Protein AF-F0XHR0-F1 (afdb_monomer)

Nearest PDB structures (foldseek):
  1nlz-assembly1_E  TM=5.280E-01  e=2.789E-01  Helicobacter pylori 26695
  5nm8-assembly2_B  TM=4.914E-01  e=1.023E+00  Synechococcus elongatus PCC 7942 = FACHB-805
  2vye-assembly1_B  TM=3.035E-01  e=2.14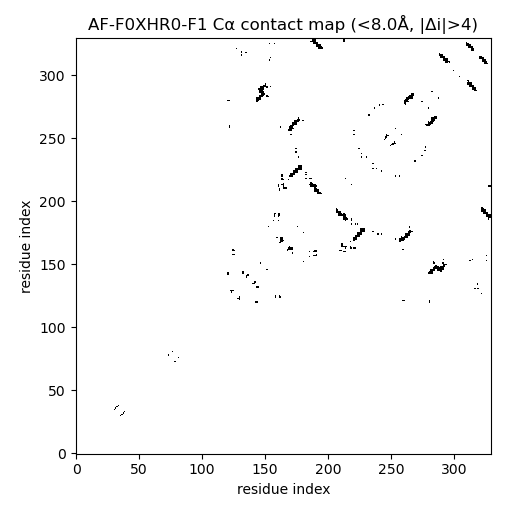9E+00  Geobacillus kaustophilus HTA426

Foldseek 3Di:
DDDDDDDDPVVVVVVVVVVVVVVVVVVVVVCCCVVPPVVVVVVVVVVVVVVVVVVVVVVVVVVVVVVVVVVVVCVVDDPVVVVVVVVVVVVVPPPDDDDDDDDDDDDDDPVVVVPCPPPPQQDQQPVVVSVVQVVCCVVPVDAAFEEAAPDRVVVVLLRLFSCCFPPNNAAEEEEELPPPDDLVVQAQKWKWWDFPDPDPDDDDDDTPGRGGRQHPVSSLRYHYHYDHNPDDPVVSLVSVVVSVCCAVPNPVPSVPHHYRFYEYEEDPPCVPDPSPPGDHHYYYYNDTQWYKDWDPPPDDDPPDDDPDPFTKIKTDHPSGITIITIDGDD

Solvent-accessible surface area (backbone atoms only — not comparable to full-atom values): 19497 Å² total; per-residue (Å²): 134,89,81,80,85,92,70,66,64,68,64,56,50,51,53,51,52,50,52,52,51,50,52,52,50,51,53,51,49,49,48,45,43,66,68,53,48,48,55,53,51,50,57,50,49,55,54,52,51,49,53,51,48,54,49,52,51,52,50,50,51,51,52,50,52,50,48,52,52,52,57,60,52,48,77,76,50,58,69,65,60,55,54,48,52,52,51,52,62,55,55,72,71,66,80,64,94,72,86,91,80,92,82,82,90,80,87,79,65,78,77,70,66,78,75,63,78,78,78,74,74,72,86,56,82,48,66,72,58,38,52,44,51,52,51,48,31,72,74,68,69,53,86,58,44,40,29,2,42,93,51,41,60,64,60,51,52,37,51,52,37,44,38,28,13,48,90,60,47,27,19,40,35,36,41,21,39,68,71,77,79,61,75,75,70,46,56,27,22,28,31,31,52,38,86,67,76,90,65,98,73,87,81,86,82,74,69,58,72,48,54,50,55,22,47,81,72,43,55,77,39,54,48,75,46,76,44,70,70,85,54,54,62,72,52,49,54,52,49,52,51,52,51,52,47,41,48,77,72,34,94,63,52,65,84,87,31,59,73,68,44,34,35,37,37,54,39,94,75,51,83,85,66,73,64,93,84,55,76,57,52,34,37,29,30,75,82,26,69,36,29,24,45,74,51,78,69,77,77,68,61,98,86,61,81,70,96,72,80,64,65,41,32,34,44,37,38,98,83,49,67,45,34,32,37,67,44,65,67,130

Sequence (330 aa):
MAVAPITGMLRRRLIVDLTVALSLGTAAGSAFWYGFHIPRTVARDTHYQKLEQERAERTAASAAAVGRRILAEIEETSLEELLHQIRTRTSIYSDLPSPSLDVGAGAPSAAAAAAATTTTTPSIPIPALQRLVTAHFRATRSPGLDIGGPHPLPLLYLLVAAIVAAPRRQAVIVVDLEARFDVAALLGMRARIVDVGTDAETDTETPVESGSPVASDDLRHVHVFRVDPRLSPSAASDAIAAAQQRVLYGPQRLRDRSCWGTLIVGSAGLAGTTSSSGSVSARTGLYGWLRIDAALAALPSPLTRPPSASITWIASSPWGSFAFQLLRDV

Organism: Grosmannia clavigera (strain kw1407 / UAMH 11150) (NCBI:txid655863)

Radius of gyration: 29.87 Å; Cα contacts (8 Å, |Δi|>4): 389; chains: 1; bounding box: 105×55×90 Å

Secondary structure (DSSP, 8-state):
-PPPP---HHHHHHHHHHHHHHHHHHHHHHHHIIIIIHHHHHHHHHHHHHHHHHHHHHHHHHHHHHHHHHHHHHTTS-HHHHHHHHHHHHHTTS-S-PPP---------TTSSTT-----PPPPS-HHHHHHHHHHHHHH---SEEEESS--HHHHHHHHHHHHSTTT--EEEEEESSS---GGGGTTEEEEEE---S----------EESPPPPTTGGGGEEEEE--TTS-HHHHHHHHHHHHHHHHHSS---TTS-EEEEEEE--TT-TT---TTS-EEEEE-TT-SEEEEE-------TT---TT-PPEEEEEETTEEEEEEEEE--

Structure (mmCIF, N/CA/C/O backbone):
data_AF-F0XHR0-F1
#
_entry.id   AF-F0XHR0-F1
#
loop_
_atom_site.group_PDB
_atom_site.id
_atom_site.type_symbol
_atom_site.label_atom_id
_atom_site.label_alt_id
_atom_site.label_comp_id
_atom_site.label_asym_id
_atom_site.label_entity_id
_atom_site.label_seq_id
_atom_site.pdbx_PDB_ins_code
_atom_site.Cartn_x
_at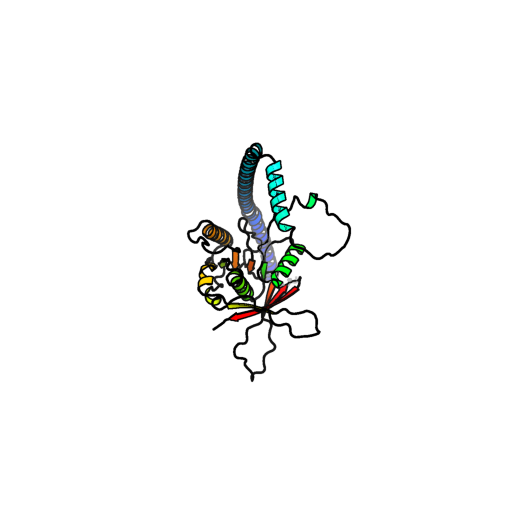om_site.Cartn_y
_atom_site.Cartn_z
_atom_site.occupancy
_atom_site.B_iso_or_equiv
_atom_site.auth_seq_id
_atom_site.auth_comp_id
_atom_site.auth_asym_id
_atom_site.auth_atom_id
_atom_site.pdbx_PDB_model_num
ATOM 1 N N . MET A 1 1 ? 63.097 2.864 -55.914 1.00 63.06 1 MET A N 1
ATOM 2 C CA . MET A 1 1 ? 61.749 3.239 -55.433 1.00 63.06 1 MET A CA 1
ATOM 3 C C . MET A 1 1 ? 61.574 2.690 -54.029 1.00 63.06 1 MET A C 1
ATOM 5 O O . MET A 1 1 ? 61.812 1.506 -53.843 1.00 63.06 1 MET A O 1
ATOM 9 N N . ALA A 1 2 ? 61.235 3.529 -53.051 1.00 73.06 2 ALA A N 1
ATOM 10 C CA . ALA A 1 2 ? 60.959 3.072 -51.690 1.00 73.06 2 ALA A CA 1
ATOM 11 C C . ALA A 1 2 ? 59.515 2.552 -51.613 1.00 73.06 2 ALA A C 1
ATOM 13 O O . ALA A 1 2 ? 58.587 3.256 -52.008 1.00 73.06 2 ALA A O 1
ATOM 14 N N . VAL A 1 3 ? 59.333 1.318 -51.145 1.00 75.81 3 VAL A N 1
ATOM 15 C CA . VAL A 1 3 ? 58.007 0.729 -50.922 1.00 75.81 3 VAL A CA 1
ATOM 16 C C . VAL A 1 3 ? 57.502 1.197 -49.559 1.00 75.81 3 VAL A C 1
ATOM 18 O O . VAL A 1 3 ? 58.211 1.077 -48.561 1.00 75.81 3 VAL A O 1
ATOM 21 N N . ALA A 1 4 ? 56.294 1.761 -49.517 1.00 81.31 4 ALA A N 1
ATOM 22 C CA . ALA A 1 4 ? 55.698 2.243 -48.276 1.00 81.31 4 ALA A CA 1
ATOM 23 C C . ALA A 1 4 ? 55.375 1.075 -47.316 1.00 81.31 4 ALA A C 1
ATOM 25 O O . ALA A 1 4 ? 54.951 0.009 -47.770 1.00 81.31 4 ALA A O 1
ATOM 26 N N . PRO A 1 5 ? 55.539 1.258 -45.993 1.00 81.00 5 PRO A N 1
ATOM 27 C CA . PRO A 1 5 ? 55.272 0.207 -45.016 1.00 81.00 5 PRO A CA 1
ATOM 28 C C . PRO A 1 5 ? 53.770 -0.107 -44.910 1.00 81.00 5 PRO A C 1
ATOM 30 O O . PRO A 1 5 ? 52.942 0.780 -44.709 1.00 81.00 5 PRO A O 1
ATOM 33 N N . ILE A 1 6 ? 53.426 -1.395 -45.006 1.00 81.44 6 ILE A N 1
ATOM 34 C CA . ILE A 1 6 ? 52.050 -1.911 -44.953 1.00 81.44 6 ILE A CA 1
ATOM 35 C C . ILE A 1 6 ? 51.711 -2.283 -43.504 1.00 81.44 6 ILE A C 1
ATOM 37 O O . ILE A 1 6 ? 51.841 -3.434 -43.092 1.00 81.44 6 ILE A O 1
ATOM 41 N N . THR A 1 7 ? 51.295 -1.308 -42.697 1.00 88.81 7 THR A N 1
ATOM 42 C CA . THR A 1 7 ? 50.866 -1.543 -41.307 1.00 88.81 7 THR A CA 1
ATOM 43 C C . THR A 1 7 ? 49.476 -0.959 -41.042 1.00 88.81 7 THR A C 1
ATOM 45 O O . THR A 1 7 ? 48.997 -0.071 -41.743 1.00 88.81 7 THR A O 1
ATOM 48 N N . GLY A 1 8 ? 48.767 -1.500 -40.044 1.00 86.81 8 GLY A N 1
ATOM 49 C CA . GLY A 1 8 ? 47.498 -0.934 -39.558 1.00 86.81 8 GLY A CA 1
ATOM 50 C C . GLY A 1 8 ? 46.232 -1.234 -40.379 1.00 86.81 8 GLY A C 1
ATOM 51 O O . GLY A 1 8 ? 45.158 -0.751 -40.014 1.00 86.81 8 GLY A O 1
ATOM 52 N N . MET A 1 9 ? 46.305 -2.054 -41.435 1.00 90.25 9 MET A N 1
ATOM 53 C CA . MET A 1 9 ? 45.149 -2.370 -42.297 1.00 90.25 9 MET A CA 1
ATOM 54 C C . MET A 1 9 ? 43.980 -3.029 -41.543 1.00 90.25 9 MET A C 1
ATOM 56 O O . MET A 1 9 ? 42.827 -2.671 -41.783 1.00 90.25 9 MET A O 1
ATOM 60 N N . LEU A 1 10 ? 44.260 -3.932 -40.592 1.00 92.81 10 LEU A N 1
ATOM 61 C CA . LEU A 1 10 ? 43.227 -4.615 -39.797 1.00 92.81 10 LEU A CA 1
ATOM 62 C C . LEU A 1 10 ? 42.430 -3.629 -38.929 1.00 92.81 10 LEU A C 1
ATOM 64 O O . LEU A 1 10 ? 41.203 -3.642 -38.936 1.00 92.81 10 LEU A O 1
ATOM 68 N N . ARG A 1 11 ? 43.125 -2.729 -38.219 1.00 93.69 11 ARG A N 1
ATOM 69 C CA . ARG A 1 11 ? 42.495 -1.733 -37.340 1.00 93.69 11 ARG A CA 1
ATOM 70 C C . ARG A 1 11 ? 41.606 -0.777 -38.131 1.00 93.69 11 ARG A C 1
ATOM 72 O O . ARG A 1 11 ? 40.498 -0.484 -37.699 1.00 93.69 11 ARG A O 1
ATOM 79 N N . ARG A 1 12 ? 42.080 -0.297 -39.288 1.00 92.81 12 ARG A N 1
ATOM 80 C CA . ARG A 1 12 ? 41.301 0.614 -40.139 1.00 92.81 12 ARG A CA 1
ATOM 81 C C . ARG A 1 12 ? 40.033 -0.066 -40.659 1.00 92.81 12 ARG A C 1
ATOM 83 O O . ARG A 1 12 ? 38.973 0.545 -40.600 1.00 92.81 12 ARG A O 1
ATOM 90 N N . ARG A 1 13 ? 40.133 -1.319 -41.116 1.00 94.25 13 ARG A N 1
ATOM 91 C CA . ARG A 1 13 ? 38.978 -2.081 -41.608 1.00 94.25 13 ARG A CA 1
ATOM 92 C C . ARG A 1 13 ? 37.960 -2.352 -40.501 1.00 94.25 13 ARG A C 1
ATOM 94 O O . ARG A 1 13 ? 36.786 -2.080 -40.694 1.00 94.25 13 ARG A O 1
ATOM 101 N N . LEU A 1 14 ? 38.424 -2.752 -39.318 1.00 96.75 14 LEU A N 1
ATOM 102 C CA . LEU A 1 14 ? 37.555 -2.997 -38.167 1.00 96.75 14 LEU A CA 1
ATOM 103 C C . LEU A 1 14 ? 36.769 -1.747 -37.745 1.00 96.75 14 LEU A C 1
ATOM 105 O O . LEU A 1 14 ? 35.586 -1.848 -37.445 1.00 96.75 14 LEU A O 1
ATOM 109 N N . ILE A 1 15 ? 37.399 -0.567 -37.745 1.00 97.06 15 ILE A N 1
ATOM 110 C CA . ILE A 1 15 ? 36.706 0.688 -37.412 1.00 97.06 15 ILE A CA 1
ATOM 111 C C . ILE A 1 15 ? 35.619 0.999 -38.444 1.00 97.06 15 ILE A C 1
ATOM 113 O O . ILE A 1 15 ? 34.515 1.366 -38.056 1.00 97.06 15 ILE A O 1
ATOM 117 N N . VAL A 1 16 ? 35.920 0.843 -39.736 1.00 97.44 16 VAL A N 1
ATOM 118 C CA . VAL A 1 16 ? 34.948 1.086 -40.813 1.00 97.44 16 VAL A CA 1
ATOM 119 C C . VAL A 1 16 ? 33.777 0.110 -40.720 1.00 97.44 16 VAL A C 1
ATOM 121 O O . VAL A 1 16 ? 32.627 0.531 -40.787 1.00 97.44 16 VAL A O 1
ATOM 124 N N . ASP A 1 17 ? 34.048 -1.173 -40.502 1.00 96.69 17 ASP A N 1
ATOM 125 C CA . ASP A 1 17 ? 32.994 -2.181 -40.401 1.00 96.69 17 ASP A CA 1
ATOM 126 C C . ASP A 1 17 ? 32.099 -1.922 -39.175 1.00 96.69 17 ASP A C 1
ATOM 128 O O . ASP A 1 17 ? 30.876 -2.025 -39.266 1.00 96.69 17 ASP A O 1
ATOM 132 N N . LEU A 1 18 ? 32.683 -1.499 -38.046 1.00 98.12 18 LEU A N 1
ATOM 133 C CA . LEU A 1 18 ? 31.931 -1.176 -36.832 1.00 98.12 18 LEU A CA 1
ATOM 134 C C . LEU A 1 18 ? 31.049 0.068 -37.010 1.00 98.12 18 LEU A C 1
ATOM 136 O O . LEU A 1 18 ? 29.898 0.066 -36.578 1.00 98.12 18 LEU A O 1
ATOM 140 N N . THR A 1 19 ? 31.556 1.129 -37.646 1.00 98.06 19 THR A N 1
ATOM 141 C CA . THR A 1 19 ? 30.765 2.350 -37.867 1.00 98.06 19 THR A CA 1
ATOM 142 C C . THR A 1 19 ? 29.639 2.113 -38.867 1.00 98.06 19 THR A C 1
ATOM 144 O O . THR A 1 19 ? 28.515 2.573 -38.646 1.00 98.06 19 THR A O 1
ATOM 147 N N . VAL A 1 20 ? 29.894 1.344 -39.929 1.00 97.94 20 VAL A N 1
ATOM 148 C CA . VAL A 1 20 ? 28.862 0.942 -40.896 1.00 97.94 20 VAL A CA 1
ATOM 149 C C . VAL A 1 20 ? 27.803 0.069 -40.223 1.00 97.94 20 VAL A C 1
ATOM 151 O O . VAL A 1 20 ? 26.614 0.349 -40.355 1.00 97.94 20 VAL A O 1
ATOM 154 N N . ALA A 1 21 ? 28.201 -0.931 -39.434 1.00 97.50 21 ALA A N 1
ATOM 155 C CA . ALA A 1 21 ? 27.255 -1.777 -38.711 1.00 97.50 21 ALA A CA 1
ATOM 156 C C . ALA A 1 21 ? 26.393 -0.972 -37.722 1.00 97.50 21 ALA A C 1
ATOM 158 O O . ALA A 1 21 ? 25.174 -1.142 -37.682 1.00 97.50 21 ALA A O 1
ATOM 159 N N . LEU A 1 22 ? 27.002 -0.062 -36.955 1.00 98.25 22 LEU A N 1
ATOM 160 C CA . LEU A 1 22 ? 26.289 0.736 -35.956 1.00 98.25 22 LEU A CA 1
ATOM 161 C C . LEU A 1 22 ? 25.309 1.725 -36.602 1.00 98.25 22 LEU A C 1
ATOM 163 O O . LEU A 1 22 ? 24.169 1.855 -36.152 1.00 98.25 22 LEU A O 1
ATOM 167 N N . SER A 1 23 ? 25.733 2.408 -37.667 1.00 98.19 23 SER A N 1
ATOM 168 C CA . SER A 1 23 ? 24.878 3.349 -38.404 1.00 98.19 23 SER A CA 1
ATOM 169 C C . SER A 1 23 ? 23.699 2.637 -39.065 1.00 98.19 23 SER A C 1
ATOM 171 O O . SER A 1 23 ? 22.558 3.079 -38.919 1.00 98.19 23 SER A O 1
ATOM 173 N N . LEU A 1 24 ? 23.944 1.490 -39.701 1.00 98.25 24 LEU A N 1
ATOM 174 C CA . LEU A 1 24 ? 22.891 0.699 -40.328 1.00 98.25 24 LEU A CA 1
ATOM 175 C C . LEU A 1 24 ? 21.918 0.128 -39.287 1.00 98.25 24 LEU A C 1
ATOM 177 O O . LEU A 1 24 ? 20.705 0.199 -39.477 1.00 98.25 24 LEU A O 1
ATOM 181 N N . GLY A 1 25 ? 22.432 -0.364 -38.157 1.00 97.62 25 GLY A N 1
ATOM 182 C CA . GLY A 1 25 ? 21.612 -0.841 -37.043 1.00 97.62 25 GLY A CA 1
ATOM 183 C C . GLY A 1 25 ? 20.742 0.264 -36.441 1.00 97.62 25 GLY A C 1
ATOM 184 O O . GLY A 1 25 ? 19.557 0.051 -36.192 1.00 97.62 25 GLY A O 1
ATOM 185 N N . THR A 1 26 ? 21.292 1.469 -36.283 1.00 98.06 26 THR A N 1
ATOM 186 C CA . THR A 1 26 ? 20.547 2.632 -35.773 1.00 98.06 26 THR A CA 1
ATOM 187 C C . THR A 1 26 ? 19.445 3.058 -36.743 1.00 98.06 26 THR A C 1
ATOM 189 O O . THR A 1 26 ? 18.320 3.335 -36.317 1.00 98.06 26 THR A O 1
ATOM 192 N N . ALA A 1 27 ? 19.730 3.069 -38.048 1.00 98.25 27 ALA A N 1
ATOM 193 C CA . ALA A 1 27 ? 18.743 3.389 -39.075 1.00 98.25 27 ALA A CA 1
ATOM 194 C C . ALA A 1 27 ? 17.609 2.352 -39.109 1.00 98.25 27 ALA A C 1
ATOM 196 O O . ALA A 1 27 ? 16.436 2.724 -39.101 1.00 98.25 27 ALA A O 1
ATOM 197 N N . ALA A 1 28 ? 17.944 1.059 -39.066 1.00 97.94 28 ALA A N 1
ATOM 198 C CA . ALA A 1 28 ? 16.961 -0.020 -39.026 1.00 97.94 28 ALA A CA 1
ATOM 199 C C . ALA A 1 28 ? 16.108 0.022 -37.746 1.00 97.94 28 ALA A C 1
ATOM 201 O O . ALA A 1 28 ? 14.885 -0.095 -37.815 1.00 97.94 28 ALA A O 1
ATOM 202 N N . GLY A 1 29 ? 16.730 0.258 -36.585 1.00 97.62 29 GLY A N 1
ATOM 203 C CA . GLY A 1 29 ? 16.023 0.425 -35.315 1.00 97.62 29 GLY A CA 1
ATOM 204 C C . GLY A 1 29 ? 15.075 1.625 -35.329 1.00 97.62 29 GLY A C 1
ATOM 205 O O . GLY A 1 29 ? 13.926 1.502 -34.909 1.00 97.62 29 GLY A O 1
ATOM 206 N N . SER A 1 30 ? 15.510 2.755 -35.892 1.00 97.69 30 SER A N 1
ATOM 207 C CA . SER A 1 30 ? 14.666 3.946 -36.054 1.00 97.69 30 SER A CA 1
ATOM 208 C C . SER A 1 30 ? 13.480 3.672 -36.981 1.00 97.69 30 SER A C 1
ATOM 210 O O . SER A 1 30 ? 12.346 4.010 -36.646 1.00 97.69 30 SER A O 1
ATOM 212 N N . ALA A 1 31 ? 13.714 3.004 -38.114 1.00 97.75 31 ALA A N 1
ATOM 213 C CA . ALA A 1 31 ? 12.657 2.633 -39.049 1.00 97.75 31 ALA A CA 1
ATOM 214 C C . ALA A 1 31 ? 11.634 1.681 -38.411 1.00 97.75 31 ALA A C 1
ATOM 216 O O . ALA A 1 31 ? 10.431 1.886 -38.557 1.00 97.75 31 ALA A O 1
ATOM 217 N N . PHE A 1 32 ? 12.086 0.682 -37.649 1.00 97.44 32 PHE A N 1
ATOM 218 C CA . PHE A 1 32 ? 11.196 -0.209 -36.905 1.00 97.44 32 PHE A CA 1
ATOM 219 C C . PHE A 1 32 ? 10.383 0.548 -35.846 1.00 97.44 32 PHE A C 1
ATOM 221 O O . PHE A 1 32 ? 9.164 0.383 -35.757 1.00 97.44 32 PHE A O 1
ATOM 228 N N . TRP A 1 33 ? 11.043 1.398 -35.057 1.00 94.94 33 TRP A N 1
ATOM 229 C CA . TRP A 1 33 ? 10.403 2.123 -33.964 1.00 94.94 33 TRP A CA 1
ATOM 230 C C . TRP A 1 33 ? 9.298 3.048 -34.477 1.00 94.94 33 TRP A C 1
ATOM 232 O O . TRP A 1 33 ? 8.153 2.957 -34.036 1.00 94.94 33 TRP A O 1
ATOM 242 N N . TYR A 1 34 ? 9.611 3.892 -35.458 1.00 96.75 34 TYR A N 1
ATOM 243 C CA . TYR A 1 34 ? 8.658 4.873 -35.974 1.00 96.75 34 TYR A CA 1
ATOM 244 C C . TYR A 1 34 ? 7.695 4.306 -37.020 1.00 96.75 34 TYR A C 1
ATOM 246 O O . TYR A 1 34 ? 6.568 4.781 -37.119 1.00 96.75 34 TYR A O 1
ATOM 254 N N . GLY A 1 35 ? 8.097 3.284 -37.779 1.00 96.38 35 GLY A N 1
ATOM 255 C CA . GLY A 1 35 ? 7.257 2.679 -38.812 1.00 96.38 35 GLY A CA 1
ATOM 256 C C . GLY A 1 35 ? 6.285 1.628 -38.281 1.00 96.38 35 GLY A C 1
ATOM 257 O O . GLY A 1 35 ? 5.158 1.540 -38.758 1.00 96.38 35 GLY A O 1
ATOM 258 N N . PHE A 1 36 ? 6.695 0.835 -37.289 1.00 95.50 36 PHE A N 1
ATOM 259 C CA . PHE A 1 36 ? 5.889 -0.279 -36.786 1.00 95.50 36 PHE A CA 1
ATOM 260 C C . PHE A 1 36 ? 5.447 -0.093 -35.331 1.00 95.50 36 PHE A C 1
ATOM 262 O O . PHE A 1 36 ? 4.271 -0.292 -35.019 1.00 95.50 36 PHE A O 1
ATOM 269 N N . HIS A 1 37 ? 6.356 0.291 -34.430 1.00 95.62 37 HIS A N 1
ATOM 270 C CA . HIS A 1 37 ? 6.056 0.303 -32.995 1.00 95.62 37 HIS A CA 1
ATOM 271 C C . HIS A 1 37 ? 5.132 1.463 -32.584 1.00 95.62 37 HIS A C 1
ATOM 273 O O . HIS A 1 37 ? 4.056 1.215 -32.037 1.00 95.62 37 HIS A O 1
ATOM 279 N N . ILE A 1 38 ? 5.504 2.709 -32.900 1.00 95.88 38 ILE A N 1
ATOM 280 C CA . ILE A 1 38 ? 4.745 3.913 -32.516 1.00 95.88 38 ILE A CA 1
ATOM 281 C C . ILE A 1 38 ? 3.316 3.936 -33.093 1.00 95.88 38 ILE A C 1
ATOM 283 O O . ILE A 1 38 ? 2.377 4.197 -32.338 1.00 95.88 38 ILE A O 1
ATOM 287 N N . PRO A 1 39 ? 3.068 3.627 -34.381 1.00 97.00 39 PRO A N 1
ATOM 288 C CA . PRO A 1 39 ? 1.703 3.639 -34.908 1.00 97.00 39 PRO A CA 1
ATOM 289 C C . PRO A 1 39 ? 0.795 2.626 -34.204 1.00 97.00 39 PRO A C 1
ATOM 291 O O . PRO A 1 39 ? -0.379 2.902 -33.961 1.00 97.00 39 PRO A O 1
ATOM 294 N N . ARG A 1 40 ? 1.339 1.467 -33.813 1.00 93.12 40 ARG A N 1
ATOM 295 C CA . ARG A 1 40 ? 0.594 0.440 -33.076 1.00 93.12 40 ARG A CA 1
ATOM 296 C C . ARG A 1 40 ? 0.250 0.888 -31.657 1.00 93.12 40 ARG A C 1
ATOM 298 O O . ARG A 1 40 ? -0.857 0.611 -31.198 1.00 93.12 40 ARG A O 1
ATOM 305 N N . THR A 1 41 ? 1.164 1.565 -30.962 1.00 91.12 41 THR A N 1
ATOM 306 C CA . THR A 1 41 ? 0.869 2.114 -29.631 1.00 91.12 41 THR A CA 1
ATOM 307 C C . THR A 1 41 ? -0.177 3.218 -29.724 1.00 91.12 41 THR A C 1
ATOM 309 O O . THR A 1 41 ? -1.156 3.164 -28.991 1.00 91.12 41 THR A O 1
ATOM 312 N N . VAL A 1 42 ? -0.073 4.122 -30.703 1.00 94.12 42 VAL A N 1
ATOM 313 C CA . VAL A 1 42 ? -1.085 5.167 -30.941 1.00 94.12 42 VAL A CA 1
ATOM 314 C C . VAL A 1 42 ? -2.456 4.560 -31.269 1.00 94.12 42 VAL A C 1
ATOM 316 O O . VAL A 1 42 ? -3.472 4.993 -30.727 1.00 94.12 42 VAL A O 1
ATOM 319 N N . ALA A 1 43 ? -2.515 3.517 -32.103 1.00 93.00 43 ALA A N 1
ATOM 320 C CA . ALA A 1 43 ? -3.765 2.815 -32.406 1.00 93.00 43 ALA A CA 1
ATOM 321 C C . ALA A 1 43 ? -4.408 2.191 -31.153 1.00 93.00 43 ALA A C 1
ATOM 323 O O . ALA A 1 43 ? -5.627 2.206 -30.995 1.00 93.00 43 ALA A O 1
ATOM 324 N N . ARG A 1 44 ? -3.591 1.669 -30.233 1.00 89.19 44 ARG A N 1
ATOM 325 C CA . ARG A 1 44 ? -4.066 1.150 -28.947 1.00 89.19 44 ARG A CA 1
ATOM 326 C C . ARG A 1 44 ? -4.552 2.276 -28.032 1.00 89.19 44 ARG A C 1
ATOM 328 O O . ARG A 1 44 ? -5.621 2.161 -27.443 1.00 89.19 44 ARG A O 1
ATOM 335 N N . ASP A 1 45 ? -3.795 3.358 -27.918 1.00 92.88 45 ASP A N 1
ATOM 336 C CA . ASP A 1 45 ? -4.103 4.446 -26.990 1.00 92.88 45 ASP A CA 1
ATOM 337 C C . ASP A 1 45 ? -5.365 5.205 -27.433 1.00 92.88 45 ASP A C 1
ATOM 339 O O . ASP A 1 45 ? -6.234 5.491 -26.614 1.00 92.88 45 ASP A O 1
ATOM 343 N N . THR A 1 46 ? -5.548 5.414 -28.741 1.00 95.31 46 THR A N 1
ATOM 344 C CA . THR A 1 46 ? -6.799 5.961 -29.303 1.00 95.31 46 THR A CA 1
ATOM 345 C C . THR A 1 46 ? -8.010 5.063 -29.038 1.00 95.31 46 THR A C 1
ATOM 347 O O . THR A 1 46 ? -9.110 5.569 -28.825 1.00 95.31 46 THR A O 1
ATOM 350 N N . HIS A 1 47 ? -7.838 3.736 -29.012 1.00 94.44 47 HIS A N 1
ATOM 351 C CA . HIS A 1 47 ? -8.910 2.816 -28.626 1.00 94.44 47 HIS A CA 1
ATOM 352 C C . HIS A 1 47 ? -9.298 2.981 -27.148 1.00 94.44 47 HIS A C 1
ATOM 354 O O . HIS A 1 47 ? -10.485 3.068 -26.837 1.00 94.44 47 HIS A O 1
ATOM 360 N N . TYR A 1 48 ? -8.322 3.096 -26.242 1.00 91.31 48 TYR A N 1
ATOM 361 C CA . TYR A 1 48 ? -8.601 3.318 -24.818 1.00 91.31 48 TYR A CA 1
ATOM 362 C C . TYR A 1 48 ? -9.187 4.703 -24.530 1.00 91.31 48 TYR A C 1
ATOM 364 O O . TYR A 1 48 ? -10.111 4.799 -23.729 1.00 91.31 48 TYR A O 1
ATOM 372 N N . GLN A 1 49 ? -8.746 5.746 -25.238 1.00 93.44 49 GLN A N 1
ATOM 373 C CA . GLN A 1 49 ? -9.346 7.081 -25.142 1.00 93.44 49 GLN A CA 1
ATOM 374 C C . GLN A 1 49 ? -10.836 7.065 -25.500 1.00 93.44 49 GLN A C 1
ATOM 376 O O . GLN A 1 49 ? -11.640 7.679 -24.803 1.00 93.44 49 GLN A O 1
ATOM 381 N N . LYS A 1 50 ? -11.228 6.318 -26.543 1.00 93.81 50 LYS A N 1
ATOM 382 C CA . LYS A 1 50 ? -12.645 6.143 -26.898 1.00 93.81 50 LYS A CA 1
ATOM 383 C C . LYS A 1 50 ? -13.426 5.437 -25.789 1.00 93.81 50 LYS A C 1
ATOM 385 O O . LYS A 1 50 ? -14.499 5.896 -25.423 1.00 93.81 50 LYS A O 1
ATOM 390 N N . LEU A 1 51 ? -12.872 4.374 -25.201 1.00 93.12 51 LEU A N 1
ATOM 391 C CA . LEU A 1 51 ? -13.516 3.674 -24.081 1.00 93.12 51 LEU A CA 1
ATOM 392 C C . LEU A 1 51 ? -13.674 4.564 -22.842 1.00 93.12 51 LEU A C 1
ATOM 394 O O . LEU A 1 51 ? -14.660 4.443 -22.117 1.00 93.12 51 LEU A O 1
ATOM 398 N N . GLU A 1 52 ? -12.714 5.446 -22.571 1.00 86.94 52 GLU A N 1
ATOM 399 C CA . GLU A 1 52 ? -12.814 6.417 -21.480 1.00 86.94 52 GLU A CA 1
ATOM 400 C C . GLU A 1 52 ? -13.872 7.484 -21.758 1.00 86.94 52 GLU A C 1
ATOM 402 O O . GLU A 1 52 ? -14.650 7.797 -20.858 1.00 86.94 52 GLU A O 1
ATOM 407 N N . GLN A 1 53 ? -13.964 7.977 -22.997 1.00 92.62 53 GLN A N 1
ATOM 408 C CA . GLN A 1 53 ? -15.029 8.888 -23.424 1.00 92.62 53 GLN A CA 1
ATOM 409 C C . GLN A 1 53 ? -16.408 8.238 -23.279 1.00 92.62 53 GLN A C 1
ATOM 411 O O . GLN A 1 53 ? -17.271 8.801 -22.614 1.00 92.62 53 GLN A O 1
ATOM 416 N N . GLU A 1 54 ? -16.594 7.013 -23.776 1.00 93.38 54 GLU A N 1
ATOM 417 C CA . GLU A 1 54 ? -17.852 6.268 -23.628 1.00 93.38 54 GLU A CA 1
ATOM 418 C C . GLU A 1 54 ? -18.218 6.042 -22.152 1.00 93.38 54 GLU A C 1
ATOM 420 O O . GLU A 1 54 ? -19.379 6.167 -21.754 1.00 93.38 54 GLU A O 1
ATOM 425 N N . ARG A 1 55 ? -17.232 5.725 -21.302 1.00 85.38 55 ARG A N 1
ATOM 426 C CA . ARG A 1 55 ?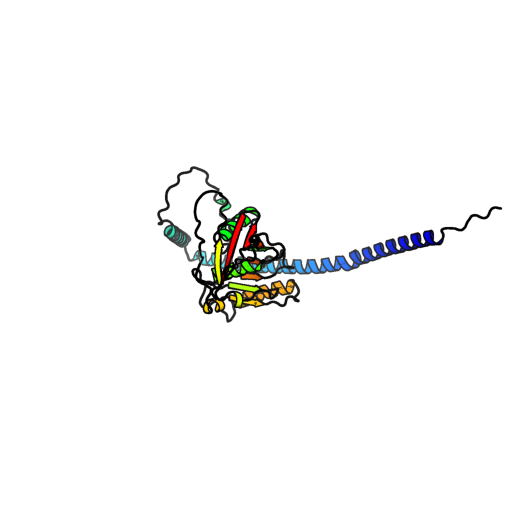 -17.447 5.580 -19.854 1.00 85.38 55 ARG A CA 1
ATOM 427 C C . ARG A 1 55 ? -17.832 6.906 -19.206 1.00 85.38 55 ARG A C 1
ATOM 429 O O . ARG A 1 55 ? -18.744 6.902 -18.384 1.00 85.38 55 ARG A O 1
ATOM 436 N N . ALA A 1 56 ? -17.174 8.006 -19.567 1.00 88.06 56 ALA A N 1
ATOM 437 C CA . ALA A 1 56 ? -17.469 9.342 -19.056 1.00 88.06 56 ALA A CA 1
ATOM 438 C C . ALA A 1 56 ? -18.859 9.828 -19.493 1.00 88.06 56 ALA A C 1
ATOM 440 O O . ALA A 1 56 ? -19.608 10.368 -18.684 1.00 88.06 56 ALA A O 1
ATOM 441 N N . GLU A 1 57 ? -19.248 9.578 -20.742 1.00 91.56 57 GLU A N 1
ATOM 442 C CA . GLU A 1 57 ? -20.592 9.873 -21.241 1.00 91.56 57 GLU A CA 1
ATOM 443 C C . GLU A 1 57 ? -21.648 9.037 -20.516 1.00 91.56 57 GLU A C 1
ATOM 445 O O . GLU A 1 57 ? -22.684 9.559 -20.104 1.00 91.56 57 GLU A O 1
ATOM 450 N N . ARG A 1 58 ? -21.381 7.747 -20.285 1.00 85.25 58 ARG A N 1
ATOM 451 C CA . ARG A 1 58 ? -22.299 6.853 -19.569 1.00 85.25 58 ARG A CA 1
ATOM 452 C C . ARG A 1 58 ? -22.472 7.251 -18.104 1.00 85.25 58 ARG A C 1
ATOM 454 O O . ARG A 1 58 ? -23.597 7.228 -17.599 1.00 85.25 58 ARG A O 1
ATOM 461 N N . THR A 1 59 ? -21.393 7.628 -17.417 1.00 82.12 59 THR A N 1
ATOM 462 C CA . THR A 1 59 ? -21.478 8.130 -16.039 1.00 82.12 59 THR A CA 1
ATOM 463 C C . THR A 1 59 ? -22.183 9.483 -15.997 1.00 82.12 59 THR A C 1
ATOM 465 O O . THR A 1 59 ? -23.107 9.636 -15.198 1.00 82.12 59 THR A O 1
ATOM 468 N N . ALA A 1 60 ? -21.864 10.414 -16.902 1.00 81.81 60 ALA A N 1
ATOM 469 C CA . ALA A 1 60 ? -22.540 11.707 -17.015 1.00 81.81 60 ALA A CA 1
ATOM 470 C C . ALA A 1 60 ? -24.041 11.559 -17.311 1.00 81.81 60 ALA A C 1
ATOM 472 O O . ALA A 1 60 ? -24.863 12.210 -16.668 1.00 81.81 60 ALA A O 1
ATOM 473 N N . ALA A 1 61 ? -24.427 10.652 -18.212 1.00 80.00 61 ALA A N 1
ATOM 474 C CA . ALA A 1 61 ? -25.824 10.358 -18.519 1.00 80.00 61 ALA A CA 1
ATOM 475 C C . ALA A 1 61 ? -26.569 9.770 -17.311 1.00 80.00 61 ALA A C 1
ATOM 477 O O . ALA A 1 61 ? -27.705 10.166 -17.040 1.00 80.00 61 ALA A O 1
ATOM 478 N N . SER A 1 62 ? -25.933 8.868 -16.552 1.00 75.06 62 SER A N 1
ATOM 479 C CA . SER A 1 62 ? -26.512 8.319 -15.319 1.00 75.06 62 SER A CA 1
ATOM 480 C C . SER A 1 62 ? -26.665 9.383 -14.225 1.00 75.06 62 SER A C 1
ATOM 482 O O . SER A 1 62 ? -27.720 9.461 -13.599 1.00 75.06 62 SER A O 1
ATOM 484 N N . ALA A 1 63 ? -25.678 10.270 -14.061 1.00 71.12 63 ALA A N 1
ATOM 485 C CA . ALA A 1 63 ? -25.729 11.380 -13.115 1.00 71.12 63 ALA A CA 1
ATOM 486 C C . ALA A 1 63 ? -26.804 12.405 -13.507 1.00 71.12 63 ALA A C 1
ATOM 488 O O . ALA A 1 63 ? -27.568 12.847 -12.655 1.00 71.12 63 ALA A O 1
ATOM 489 N N . ALA A 1 64 ? -26.933 12.725 -14.797 1.00 72.06 64 ALA A N 1
ATOM 490 C CA . ALA A 1 64 ? -27.984 13.600 -15.309 1.00 72.06 64 ALA A CA 1
ATOM 491 C C . ALA A 1 64 ? -29.382 12.978 -15.162 1.00 72.06 64 ALA A C 1
ATOM 493 O O . ALA A 1 64 ? -30.337 13.688 -14.861 1.00 72.06 64 ALA A O 1
ATOM 494 N N . ALA A 1 65 ? -29.528 11.660 -15.340 1.00 72.56 65 ALA A N 1
ATOM 495 C CA . ALA A 1 65 ? -30.790 10.960 -15.103 1.00 72.56 65 ALA A CA 1
ATOM 496 C C . ALA A 1 65 ? -31.180 10.962 -13.616 1.00 72.56 65 ALA A C 1
ATOM 498 O O . ALA A 1 65 ? -32.344 11.197 -13.296 1.00 72.56 65 ALA A O 1
ATOM 499 N N . VAL A 1 66 ? -30.214 10.767 -12.713 1.00 76.00 66 VAL A N 1
ATOM 500 C CA . VAL A 1 66 ? -30.418 10.904 -11.263 1.00 76.00 66 VAL A CA 1
ATOM 501 C C . VAL A 1 66 ? -30.765 12.350 -10.902 1.00 76.00 66 VAL A C 1
ATOM 503 O O . VAL A 1 66 ? -31.731 12.570 -10.184 1.00 76.00 66 VAL A O 1
ATOM 506 N N . GLY A 1 67 ? -30.063 13.337 -11.463 1.00 67.94 67 GLY A N 1
ATOM 507 C CA . GLY A 1 67 ? -30.360 14.757 -11.269 1.00 67.94 67 GLY A CA 1
ATOM 508 C C . GLY A 1 67 ? -31.766 15.136 -11.737 1.00 67.94 67 GLY A C 1
ATOM 509 O O . GLY A 1 67 ? -32.488 15.800 -11.005 1.00 67.94 67 GLY A O 1
ATOM 510 N N . ARG A 1 68 ? -32.204 14.648 -12.907 1.00 68.69 68 ARG A N 1
ATOM 511 C CA . ARG A 1 68 ? -33.589 14.828 -13.381 1.00 68.69 68 ARG A CA 1
ATOM 512 C C . ARG A 1 68 ? -34.612 14.155 -12.468 1.00 68.69 68 ARG A C 1
ATOM 514 O O . ARG A 1 68 ? -35.674 14.719 -12.255 1.00 68.69 68 ARG A O 1
ATOM 521 N N . ARG A 1 69 ? -34.298 12.976 -11.922 1.00 69.81 69 ARG A N 1
ATOM 522 C CA . ARG A 1 69 ? -35.173 12.271 -10.974 1.00 69.81 69 ARG A CA 1
ATOM 523 C C . ARG A 1 69 ? -35.308 13.030 -9.651 1.00 69.81 69 ARG A C 1
ATOM 525 O O . ARG A 1 69 ? -36.419 13.169 -9.170 1.00 69.81 69 ARG A O 1
ATOM 532 N N . ILE A 1 70 ? -34.207 13.571 -9.128 1.00 68.06 70 ILE A N 1
ATOM 533 C CA . ILE A 1 70 ? -34.194 14.399 -7.912 1.00 68.06 70 ILE A CA 1
ATOM 534 C C . ILE A 1 70 ? -34.931 15.725 -8.149 1.00 68.06 70 ILE A C 1
ATOM 536 O O . ILE A 1 70 ? -35.718 16.140 -7.311 1.00 68.06 70 ILE A O 1
ATOM 540 N N . LEU A 1 71 ? -34.732 16.375 -9.302 1.00 61.06 71 LEU A N 1
ATOM 541 C CA . LEU A 1 71 ? -35.443 17.611 -9.658 1.00 61.06 71 LEU A CA 1
ATOM 542 C C . LEU A 1 71 ? -36.950 17.398 -9.848 1.00 61.06 71 LEU A C 1
ATOM 544 O O . LEU A 1 71 ? -37.715 18.291 -9.508 1.00 61.06 71 LEU A O 1
ATOM 548 N N . ALA A 1 72 ? -37.373 16.230 -10.340 1.00 63.56 72 ALA A N 1
ATOM 549 C CA . ALA A 1 72 ? -38.788 15.870 -10.418 1.00 63.56 72 ALA A CA 1
ATOM 550 C C . ALA A 1 72 ? -39.408 15.613 -9.029 1.00 63.56 72 ALA A C 1
ATOM 552 O O . ALA A 1 72 ? -40.573 15.916 -8.818 1.00 63.56 72 ALA A O 1
ATOM 553 N N . GLU A 1 73 ? -38.630 15.102 -8.069 1.00 58.53 73 GLU A N 1
ATOM 554 C CA . GLU A 1 73 ? -39.066 14.894 -6.676 1.00 58.53 73 GLU A CA 1
ATOM 555 C C . GLU A 1 73 ? -39.155 16.219 -5.884 1.00 58.53 73 GLU A C 1
ATOM 557 O O . GLU A 1 73 ? -39.989 16.365 -4.994 1.00 58.53 73 GLU A O 1
ATOM 562 N N . ILE A 1 74 ? -38.336 17.220 -6.239 1.00 50.47 74 ILE A N 1
ATOM 563 C CA . ILE A 1 74 ? -38.319 18.557 -5.610 1.00 50.47 74 ILE A CA 1
ATOM 564 C C . ILE A 1 74 ? -39.600 19.365 -5.902 1.00 50.47 74 ILE A C 1
ATOM 566 O O . ILE A 1 74 ? -39.926 20.272 -5.137 1.00 50.47 74 ILE A O 1
ATOM 570 N N . GLU A 1 75 ? -40.362 19.034 -6.949 1.00 48.53 75 GLU A N 1
ATOM 571 C CA . GLU A 1 75 ? -41.648 19.694 -7.225 1.00 48.53 75 GLU A CA 1
ATOM 572 C C . GLU A 1 75 ? -42.761 19.249 -6.247 1.00 48.53 75 GLU A C 1
ATOM 574 O O . GLU A 1 75 ? -43.720 19.989 -6.038 1.00 48.53 75 GLU A O 1
ATOM 579 N N . GLU A 1 76 ? -42.609 18.101 -5.568 1.00 51.19 76 GLU A N 1
ATOM 580 C CA . GLU A 1 76 ? -43.608 17.569 -4.621 1.00 51.19 76 GLU A CA 1
ATOM 581 C C . GLU A 1 76 ? -43.259 17.801 -3.137 1.00 51.19 76 GLU A C 1
ATOM 583 O O . GLU A 1 76 ? -44.152 17.790 -2.287 1.00 51.19 76 GLU A O 1
ATOM 588 N N . THR A 1 77 ? -41.996 18.088 -2.795 1.00 53.09 77 THR A N 1
ATOM 589 C CA . THR A 1 77 ? -41.594 18.466 -1.426 1.00 53.09 77 THR A CA 1
ATOM 590 C C . THR A 1 77 ? -40.990 19.869 -1.404 1.00 53.09 77 THR A C 1
ATOM 592 O O . THR A 1 77 ? -39.832 20.064 -1.773 1.00 53.09 77 THR A O 1
ATOM 595 N N . SER A 1 78 ? -41.790 20.844 -0.961 1.00 59.97 78 SER A N 1
ATOM 596 C CA . SER A 1 78 ? -41.433 22.264 -0.845 1.00 59.97 78 SER A CA 1
ATOM 597 C C . SER A 1 78 ? -40.043 22.481 -0.226 1.00 59.97 78 SER A C 1
ATOM 599 O O . SER A 1 78 ? -39.724 21.940 0.834 1.00 59.97 78 SER A O 1
ATOM 601 N N . LEU A 1 79 ? -39.235 23.326 -0.877 1.00 53.09 79 LEU A N 1
ATOM 602 C CA . LEU A 1 79 ? -37.891 23.769 -0.475 1.00 53.09 79 LEU A CA 1
ATOM 603 C C . LEU A 1 79 ? -37.794 24.160 1.015 1.00 53.09 79 LEU A C 1
ATOM 605 O O . LEU A 1 79 ? -36.750 23.970 1.642 1.00 53.09 79 LEU A O 1
ATOM 609 N N . GLU A 1 80 ? -38.876 24.690 1.589 1.00 65.81 80 GLU A N 1
ATOM 610 C CA . GLU A 1 80 ? -38.920 25.101 2.994 1.00 65.81 80 GLU A CA 1
ATOM 611 C C . GLU A 1 80 ? -38.846 23.919 3.965 1.00 65.81 80 GLU A C 1
ATOM 613 O O . GLU A 1 80 ? -38.176 24.024 4.992 1.00 65.81 80 GLU A O 1
ATOM 618 N N . GLU A 1 81 ? -39.426 22.769 3.614 1.00 68.88 81 GLU A N 1
ATOM 619 C CA . GLU A 1 81 ? -39.389 21.555 4.438 1.00 68.88 81 GLU A CA 1
ATOM 620 C C . GLU A 1 81 ? -37.959 20.991 4.504 1.00 68.88 81 GLU A C 1
ATOM 622 O O . GLU A 1 81 ? -37.463 20.606 5.566 1.00 68.88 81 GLU A O 1
ATOM 627 N N . LEU A 1 82 ? -37.240 21.032 3.375 1.00 61.69 82 LEU A N 1
ATOM 628 C CA . LEU A 1 82 ? -35.836 20.619 3.299 1.00 61.69 82 LEU A CA 1
ATOM 629 C C . LEU A 1 82 ? -34.914 21.578 4.059 1.00 61.69 82 LEU A C 1
ATOM 631 O O . LEU A 1 82 ? -34.039 21.133 4.807 1.00 61.69 82 LEU A O 1
ATOM 635 N N . LEU A 1 83 ? -35.123 22.892 3.928 1.00 66.56 83 LEU A N 1
ATOM 636 C CA . LEU A 1 83 ? -34.379 23.881 4.711 1.00 66.56 83 LEU A CA 1
ATOM 637 C C . LEU A 1 83 ? -34.662 23.730 6.211 1.00 66.56 83 LEU A C 1
ATOM 639 O O . LEU A 1 83 ? -33.738 23.845 7.023 1.00 66.56 83 LEU A O 1
ATOM 643 N N . HIS A 1 84 ? -35.899 23.400 6.588 1.00 63.44 84 HIS A N 1
ATOM 644 C CA . HIS A 1 84 ? -36.264 23.180 7.979 1.00 63.44 84 HIS A CA 1
ATOM 645 C C . HIS A 1 84 ? -35.636 21.901 8.553 1.00 63.44 84 HIS A C 1
ATOM 647 O O . HIS A 1 84 ? -35.117 21.948 9.673 1.00 63.44 84 HIS A O 1
ATOM 653 N N . GLN A 1 85 ? -35.580 20.803 7.789 1.00 65.88 85 GLN A N 1
ATOM 654 C CA . GLN A 1 85 ? -34.911 19.5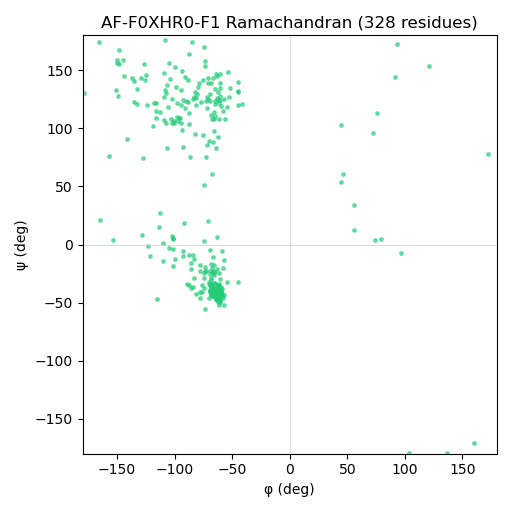51 8.179 1.00 65.88 85 GLN A CA 1
ATOM 655 C C . GLN A 1 85 ? -33.392 19.697 8.325 1.00 65.88 85 GLN A C 1
ATOM 657 O O . GLN A 1 85 ? -32.785 19.129 9.238 1.00 65.88 85 GLN A O 1
ATOM 662 N N . ILE A 1 86 ? -32.755 20.473 7.444 1.00 72.31 86 ILE A N 1
ATOM 663 C CA . ILE A 1 86 ? -31.316 20.745 7.532 1.00 72.31 86 ILE A CA 1
ATOM 664 C C . ILE A 1 86 ? -31.022 21.602 8.766 1.00 72.31 86 ILE A C 1
ATOM 666 O O . ILE A 1 86 ? -30.086 21.298 9.510 1.00 72.31 86 ILE A O 1
ATOM 670 N N . ARG A 1 87 ? -31.842 22.629 9.025 1.00 71.19 87 ARG A N 1
ATOM 671 C CA . ARG A 1 87 ? -31.682 23.531 10.174 1.00 71.19 87 ARG A CA 1
ATOM 672 C C . ARG A 1 87 ? -31.939 22.838 11.512 1.00 71.19 87 ARG A C 1
ATOM 674 O O . ARG A 1 87 ? -31.199 23.058 12.465 1.00 71.19 87 ARG A O 1
ATOM 681 N N . THR A 1 88 ? -32.928 21.949 11.579 1.00 67.88 88 THR A N 1
ATOM 682 C CA . THR A 1 88 ? -33.172 21.122 12.775 1.00 67.88 88 THR A CA 1
ATOM 683 C C . THR A 1 88 ? -32.044 20.118 13.004 1.00 67.88 88 THR A C 1
ATOM 685 O O . THR A 1 88 ? -31.571 20.002 14.129 1.00 67.88 88 THR A O 1
ATOM 688 N N . ARG A 1 89 ? -31.514 19.465 11.957 1.00 59.84 89 ARG A N 1
ATOM 689 C CA . ARG A 1 89 ? -30.341 18.577 12.095 1.00 59.84 89 ARG A CA 1
ATOM 690 C C . ARG A 1 89 ? -29.070 19.297 12.542 1.00 59.84 89 ARG A C 1
ATOM 692 O O . ARG A 1 89 ? -28.282 18.709 13.277 1.00 59.84 89 ARG A O 1
ATOM 699 N N . THR A 1 90 ? -28.860 20.540 12.113 1.00 61.88 90 THR A N 1
ATOM 700 C CA . THR A 1 90 ? -27.698 21.338 12.542 1.00 61.88 90 THR A CA 1
ATOM 701 C C . THR A 1 90 ? -27.860 21.886 13.958 1.00 61.88 90 THR A C 1
ATOM 703 O O . THR A 1 90 ? -26.885 21.900 14.704 1.00 61.88 90 THR A O 1
ATOM 706 N N . SER A 1 91 ? -29.082 22.240 14.370 1.00 48.91 91 SER A N 1
ATOM 707 C CA . SER A 1 91 ? -29.371 22.714 15.732 1.00 48.91 91 SER A CA 1
ATOM 708 C C . SER A 1 91 ? -29.154 21.648 16.814 1.00 48.91 91 SER A C 1
ATOM 710 O O . SER A 1 91 ? -28.859 21.993 17.952 1.00 48.91 91 SER A O 1
ATOM 712 N N . ILE A 1 92 ? -29.258 20.356 16.478 1.00 52.06 92 ILE A N 1
ATOM 713 C CA . ILE A 1 92 ? -29.057 19.249 17.435 1.00 52.06 92 ILE A CA 1
ATOM 714 C C . ILE A 1 92 ? -27.587 19.135 17.897 1.00 52.06 92 ILE A C 1
ATOM 716 O O . ILE A 1 92 ? -27.312 18.528 18.928 1.00 52.06 92 ILE A O 1
ATOM 720 N N . TYR A 1 93 ? -26.636 19.749 17.186 1.00 44.38 93 TYR A N 1
ATOM 721 C CA . TYR A 1 93 ? -25.209 19.702 17.532 1.00 44.38 93 TYR A CA 1
ATOM 722 C C . TYR A 1 93 ? -24.674 20.959 18.239 1.00 44.38 93 TYR A C 1
ATOM 724 O O . TYR A 1 93 ? -23.513 20.963 18.645 1.00 44.38 93 TYR A O 1
ATOM 732 N N . SER A 1 94 ? -25.486 22.006 18.417 1.00 43.44 94 SER A N 1
ATOM 733 C CA . SER A 1 94 ? -25.055 23.280 19.023 1.00 43.44 94 SER A CA 1
ATOM 734 C C . SER A 1 94 ? -25.261 23.397 20.542 1.00 43.44 94 SER A C 1
ATOM 736 O O . SER A 1 94 ? -24.770 24.358 21.123 1.00 43.44 94 SER A O 1
ATOM 738 N N . ASP A 1 95 ? -25.901 22.425 21.202 1.00 41.16 95 ASP A N 1
ATOM 739 C CA . ASP A 1 95 ? -26.218 22.487 22.646 1.00 41.16 95 ASP A CA 1
ATOM 740 C C . ASP A 1 95 ? -25.150 21.868 23.577 1.00 41.16 95 ASP A C 1
ATOM 742 O O . ASP A 1 95 ? -25.411 21.581 24.745 1.00 41.16 95 ASP A O 1
ATOM 746 N N . LEU A 1 96 ? -23.914 21.687 23.103 1.00 39.34 96 LEU A N 1
ATOM 747 C CA . LEU A 1 96 ? -22.780 21.370 23.980 1.00 39.34 96 LEU A CA 1
ATOM 748 C C . LEU A 1 96 ? -22.070 22.670 24.402 1.00 39.34 96 LEU A C 1
ATOM 750 O O . LEU A 1 96 ? -21.620 23.413 23.525 1.00 39.34 96 LEU A O 1
ATOM 754 N N . PRO A 1 97 ? -21.899 22.956 25.709 1.00 35.19 97 PRO A N 1
ATOM 755 C CA . PRO A 1 97 ? -21.194 24.154 26.149 1.00 35.19 97 PRO A CA 1
ATOM 756 C C . PRO A 1 97 ? -19.711 24.029 25.784 1.00 35.19 97 PRO A C 1
ATOM 758 O O . PRO A 1 97 ? -18.998 23.197 26.342 1.00 35.19 97 PRO A O 1
ATOM 761 N N . SER A 1 98 ? -19.240 24.846 24.841 1.00 35.38 98 SER A N 1
ATOM 762 C CA . SER A 1 98 ? -17.810 24.988 24.548 1.00 35.38 98 SER A CA 1
ATOM 763 C C . SER A 1 98 ? -17.262 26.240 25.240 1.00 35.38 98 SER A C 1
ATOM 765 O O . SER A 1 98 ? -17.919 27.283 25.203 1.00 35.38 98 SER A O 1
ATOM 767 N N . PRO A 1 99 ? -16.081 26.163 25.882 1.00 38.38 99 PRO A N 1
ATOM 768 C CA . PRO A 1 99 ? -15.491 27.286 26.591 1.00 38.38 99 PRO A CA 1
ATOM 769 C C . PRO A 1 99 ? -14.995 28.349 25.606 1.00 38.38 99 PRO A C 1
ATOM 771 O O . PRO A 1 99 ? -14.426 28.057 24.555 1.00 38.38 99 PRO A O 1
ATOM 774 N N . SER A 1 100 ? -15.241 29.597 25.980 1.00 37.19 100 SER A N 1
ATOM 775 C CA . SER A 1 100 ? -14.929 30.824 25.257 1.00 37.19 100 SER A CA 1
ATOM 776 C C . SER A 1 100 ? -13.433 31.013 24.998 1.00 37.19 100 SER A C 1
ATOM 778 O O . SER A 1 100 ? -12.654 31.068 25.950 1.00 37.19 100 SER A O 1
ATOM 780 N N . LEU A 1 101 ? -13.063 31.252 23.736 1.00 35.12 101 LEU A N 1
ATOM 781 C CA . LEU A 1 101 ? -11.882 32.038 23.383 1.00 35.12 101 LEU A CA 1
ATOM 782 C C . LEU A 1 101 ? -12.224 33.023 22.263 1.00 35.12 101 LEU A C 1
ATOM 784 O O . LEU A 1 101 ? -12.710 32.661 21.194 1.00 35.12 101 LEU A O 1
ATOM 788 N N . ASP A 1 102 ? -11.975 34.279 22.594 1.00 36.25 102 ASP A N 1
ATOM 789 C CA . ASP A 1 102 ? -12.239 35.503 21.860 1.00 36.25 102 ASP A CA 1
ATOM 790 C C . ASP A 1 102 ? -11.043 35.804 20.940 1.00 36.25 102 ASP A C 1
ATOM 792 O O . ASP A 1 102 ? -9.952 36.061 21.444 1.00 36.25 102 ASP A O 1
ATOM 796 N N . VAL A 1 103 ? -11.207 35.737 19.610 1.00 36.22 103 VAL A N 1
ATOM 797 C CA . VAL A 1 103 ? -10.280 36.339 18.627 1.00 36.22 103 VAL A CA 1
ATOM 798 C C . VAL A 1 103 ? -11.058 36.749 17.372 1.00 36.22 103 VAL A C 1
ATOM 800 O O . VAL A 1 103 ? -11.802 35.965 16.782 1.00 36.22 103 VAL A O 1
ATOM 803 N N . GLY A 1 104 ? -10.878 38.011 16.986 1.00 30.45 104 GLY A N 1
ATOM 804 C CA . GLY A 1 104 ? -11.667 38.729 15.995 1.00 30.45 104 GLY A CA 1
ATOM 805 C C . GLY A 1 104 ? -11.463 38.364 14.518 1.00 30.45 104 GLY A C 1
ATOM 806 O O . GLY A 1 104 ? -10.424 37.879 14.085 1.00 30.45 104 GLY A O 1
ATOM 807 N N . ALA A 1 105 ? -12.514 38.713 13.771 1.00 36.09 105 ALA A N 1
ATOM 808 C CA . ALA A 1 105 ? -12.562 39.221 12.399 1.00 36.09 105 ALA A CA 1
ATOM 809 C C . ALA A 1 105 ? -11.687 38.553 11.319 1.00 36.09 105 ALA A C 1
ATOM 811 O O . ALA A 1 105 ? -10.526 38.890 11.109 1.00 36.09 105 ALA A O 1
ATOM 812 N N . GLY A 1 106 ? -12.350 37.733 10.499 1.00 28.52 106 GLY A N 1
ATOM 813 C CA . GLY A 1 106 ? -11.879 37.336 9.174 1.00 28.52 106 GLY A CA 1
ATOM 814 C C . GLY A 1 106 ? -12.766 36.252 8.571 1.00 28.52 106 GLY A C 1
ATOM 815 O O . GLY A 1 106 ? -12.418 35.079 8.618 1.00 28.52 106 GLY A O 1
ATOM 816 N N . ALA A 1 107 ? -13.935 36.620 8.040 1.00 34.47 107 ALA A N 1
ATOM 817 C CA . ALA A 1 107 ? -14.825 35.680 7.360 1.00 34.47 107 ALA A CA 1
ATOM 818 C C . ALA A 1 107 ? -14.210 35.206 6.025 1.00 34.47 107 ALA A C 1
ATOM 820 O O . ALA A 1 107 ? -13.949 36.048 5.162 1.00 34.47 107 ALA A O 1
ATOM 821 N N . PRO A 1 108 ? -14.022 33.894 5.780 1.00 34.41 108 PRO A N 1
ATOM 822 C CA . PRO A 1 108 ? -13.805 33.407 4.429 1.00 34.41 108 PRO A CA 1
ATOM 823 C C . PRO A 1 108 ? -15.143 33.269 3.689 1.00 34.41 108 PRO A C 1
ATOM 825 O O . PRO A 1 108 ? -16.108 32.679 4.171 1.00 34.41 108 PRO A O 1
ATOM 828 N N . SER A 1 109 ? -15.158 33.849 2.490 1.00 33.69 109 SER A N 1
ATOM 829 C CA . SER A 1 109 ? -16.233 33.852 1.497 1.00 33.69 109 SER A CA 1
ATOM 830 C C . SER A 1 109 ? -16.892 32.480 1.281 1.00 33.69 109 SER A C 1
ATOM 832 O O . SER A 1 109 ? -16.227 31.475 1.015 1.00 33.69 109 SER A O 1
ATOM 834 N N . ALA A 1 110 ? -18.230 32.486 1.293 1.00 39.16 110 ALA A N 1
ATOM 835 C CA . ALA A 1 110 ? -19.132 31.359 1.043 1.00 39.16 110 ALA A CA 1
ATOM 836 C C . ALA A 1 110 ? -18.973 30.693 -0.345 1.00 39.16 110 ALA A C 1
ATOM 838 O O . ALA A 1 110 ? -19.566 29.646 -0.594 1.00 39.16 110 ALA A O 1
ATOM 839 N N . ALA A 1 111 ? -18.134 31.235 -1.236 1.00 33.59 111 ALA A N 1
ATOM 840 C CA . ALA A 1 111 ? -17.815 30.621 -2.526 1.00 33.59 111 ALA A CA 1
ATOM 841 C C . ALA A 1 111 ? -16.806 29.454 -2.429 1.00 33.59 111 ALA A C 1
ATOM 843 O O . ALA A 1 111 ? -16.745 28.625 -3.333 1.00 33.59 111 ALA A O 1
ATOM 844 N N . ALA A 1 112 ? -16.050 29.331 -1.328 1.00 35.72 112 ALA A N 1
ATOM 845 C CA . ALA A 1 112 ? -15.128 28.206 -1.107 1.00 35.72 112 ALA A CA 1
ATOM 846 C C . ALA A 1 112 ? -15.815 26.949 -0.528 1.00 35.72 112 ALA A C 1
ATOM 848 O O . ALA A 1 112 ? -15.231 25.866 -0.535 1.00 35.72 112 ALA A O 1
ATOM 849 N N . ALA A 1 113 ? -17.058 27.075 -0.051 1.00 34.19 113 ALA A N 1
ATOM 850 C CA . ALA A 1 113 ? -17.805 25.987 0.583 1.00 34.19 113 ALA A CA 1
ATOM 851 C C . ALA A 1 113 ? -18.567 25.091 -0.417 1.00 34.19 113 ALA A C 1
ATOM 853 O O . ALA A 1 113 ? -18.934 23.972 -0.073 1.00 34.19 113 ALA A O 1
ATOM 854 N N . ALA A 1 114 ? -18.762 25.538 -1.664 1.00 33.69 114 ALA A N 1
ATOM 855 C CA . ALA A 1 114 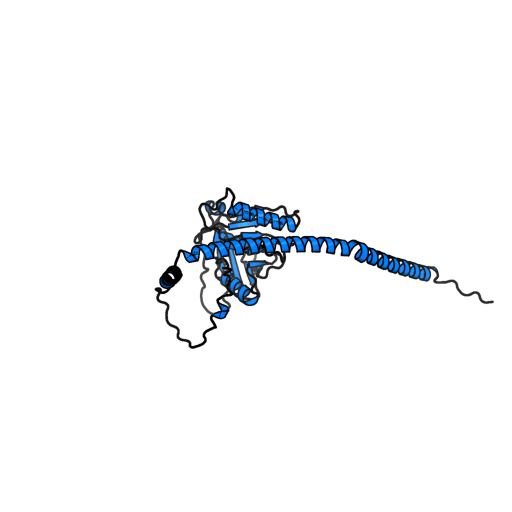? -19.529 24.805 -2.678 1.00 33.69 114 ALA A CA 1
ATOM 856 C C . ALA A 1 114 ? -18.701 23.790 -3.501 1.00 33.69 114 ALA A C 1
ATOM 858 O O . ALA A 1 114 ? -19.274 22.983 -4.226 1.00 33.69 114 ALA A O 1
ATOM 859 N N . ALA A 1 115 ? -17.365 23.790 -3.377 1.00 29.94 115 ALA A N 1
ATOM 860 C CA . ALA A 1 115 ? -16.468 22.857 -4.079 1.00 29.94 115 ALA A CA 1
ATOM 861 C C . ALA A 1 115 ? -15.969 21.691 -3.199 1.00 29.94 115 ALA A C 1
ATOM 863 O O . ALA A 1 115 ? -15.148 20.883 -3.634 1.00 29.94 115 ALA A O 1
ATOM 864 N N . ALA A 1 116 ? -16.454 21.583 -1.961 1.00 32.09 116 ALA A N 1
ATOM 865 C CA . ALA A 1 116 ? -16.169 20.451 -1.093 1.00 32.09 116 ALA A CA 1
ATOM 866 C C . ALA A 1 116 ? -17.176 19.328 -1.368 1.00 32.09 116 ALA A C 1
ATOM 868 O O . ALA A 1 116 ? -18.080 19.072 -0.576 1.00 32.09 116 ALA A O 1
ATOM 869 N N . THR A 1 117 ? -17.008 18.623 -2.490 1.00 26.55 117 THR A N 1
ATOM 870 C CA . THR A 1 117 ? -17.452 17.228 -2.544 1.00 26.55 117 THR A CA 1
ATOM 871 C C . THR A 1 117 ? -16.730 16.526 -1.399 1.00 26.55 117 THR A C 1
ATOM 873 O O . THR A 1 117 ? -15.504 16.418 -1.390 1.00 26.55 117 THR A O 1
ATOM 876 N N . THR A 1 118 ? -17.483 16.190 -0.360 1.00 30.78 118 THR A N 1
ATOM 877 C CA . THR A 1 118 ? -17.027 15.644 0.913 1.00 30.78 118 THR A CA 1
ATOM 878 C C . THR A 1 118 ? -16.384 14.277 0.707 1.00 30.78 118 THR A C 1
ATOM 880 O O . THR A 1 118 ? -16.995 13.230 0.903 1.00 30.78 118 THR A O 1
ATOM 883 N N . THR A 1 119 ? -15.106 14.275 0.336 1.00 32.75 119 THR A N 1
ATOM 884 C CA . THR A 1 119 ? -14.223 13.117 0.476 1.00 32.75 119 THR A CA 1
ATOM 885 C C . THR A 1 119 ? -13.904 12.976 1.963 1.00 32.75 119 THR A C 1
ATOM 887 O O . THR A 1 119 ? -12.856 13.403 2.442 1.00 32.75 119 THR A O 1
ATOM 890 N N . THR A 1 120 ? -14.868 12.477 2.735 1.00 38.50 120 THR A N 1
ATOM 891 C CA . THR A 1 120 ? -14.721 12.239 4.172 1.00 38.50 120 THR A CA 1
ATOM 892 C C . THR A 1 120 ? -13.679 11.141 4.374 1.00 38.50 120 THR A C 1
ATOM 894 O O . THR A 1 120 ? -13.981 9.958 4.239 1.00 38.50 120 THR A O 1
ATOM 897 N N . THR A 1 121 ? -12.433 11.522 4.663 1.00 49.25 121 THR A N 1
ATOM 898 C CA . THR A 1 121 ? -11.371 10.585 5.049 1.00 49.25 121 THR A CA 1
ATOM 899 C C . THR A 1 121 ? -11.832 9.794 6.281 1.00 49.25 121 THR A C 1
ATOM 901 O O . THR A 1 121 ? -12.209 10.416 7.280 1.00 49.25 121 THR A O 1
ATOM 904 N N . PRO A 1 122 ? -11.829 8.448 6.257 1.00 57.78 122 PRO A N 1
ATOM 905 C CA . PRO A 1 122 ? -12.242 7.651 7.407 1.00 57.78 122 PRO A CA 1
ATOM 906 C C . PRO A 1 122 ? -11.336 7.944 8.610 1.00 57.78 122 PRO A C 1
ATOM 908 O O . PRO A 1 122 ? -10.114 8.001 8.485 1.00 57.78 122 PRO A O 1
ATOM 911 N N . SER A 1 123 ? -11.941 8.135 9.785 1.00 72.38 123 SER A N 1
ATOM 912 C CA . SER A 1 123 ? -11.223 8.431 11.032 1.00 72.38 123 SER A CA 1
ATOM 913 C C . SER A 1 123 ? -10.243 7.306 11.389 1.00 72.38 123 SER A C 1
ATOM 915 O O . SER A 1 123 ? -10.644 6.155 11.610 1.00 72.38 123 SER A O 1
ATOM 917 N N . ILE A 1 124 ? -8.951 7.621 11.473 1.00 81.88 124 ILE A N 1
ATOM 918 C CA . ILE A 1 124 ? -7.893 6.671 11.832 1.00 81.88 124 ILE A CA 1
ATOM 919 C C . ILE A 1 124 ? -7.876 6.482 13.361 1.00 81.88 124 ILE A C 1
ATOM 921 O O . ILE A 1 124 ? -7.999 7.460 14.098 1.00 81.88 124 ILE A O 1
ATOM 925 N N . PRO A 1 125 ? -7.758 5.239 13.875 1.00 77.19 125 PRO A N 1
ATOM 926 C CA . PRO A 1 125 ? -7.845 4.954 15.315 1.00 77.19 125 PRO A CA 1
ATOM 927 C C . PRO A 1 125 ? -6.695 5.451 16.157 1.00 77.19 125 PRO A C 1
ATOM 929 O O . PRO A 1 125 ? -6.862 5.642 17.353 1.00 77.19 125 PRO A O 1
ATOM 932 N N . ILE A 1 126 ? -5.549 5.658 15.534 1.00 83.06 126 ILE A N 1
ATOM 933 C CA . ILE A 1 126 ? -4.310 6.024 16.197 1.00 83.06 126 ILE A CA 1
ATOM 934 C C . ILE A 1 126 ? -4.221 7.555 16.127 1.00 83.06 126 ILE A C 1
ATOM 936 O O . ILE A 1 126 ? -4.001 8.077 15.031 1.00 83.06 126 ILE A O 1
ATOM 940 N N . PRO A 1 127 ? -4.381 8.300 17.239 1.00 82.75 127 PRO A N 1
ATOM 941 C CA . PRO A 1 127 ? -4.433 9.764 17.197 1.00 82.75 127 PRO A CA 1
ATOM 942 C C . PRO A 1 127 ? -3.151 10.386 16.631 1.00 82.75 127 PRO A C 1
ATOM 944 O O . PRO A 1 127 ? -3.213 11.317 15.830 1.00 82.75 127 PRO A O 1
ATOM 947 N N . ALA A 1 128 ? -1.986 9.828 16.978 1.00 83.44 128 ALA A N 1
ATOM 948 C CA . ALA A 1 128 ? -0.700 10.235 16.411 1.00 83.44 128 ALA A CA 1
ATOM 949 C C . ALA A 1 128 ? -0.671 10.081 14.878 1.00 83.44 128 ALA A C 1
ATOM 951 O O . ALA A 1 128 ? -0.292 11.006 14.163 1.00 83.44 128 ALA A O 1
ATOM 952 N N . LEU A 1 129 ? -1.172 8.957 14.359 1.00 86.50 129 LEU A N 1
ATOM 953 C CA . LEU A 1 129 ? -1.263 8.706 12.921 1.00 86.50 129 LEU A CA 1
ATOM 954 C C . LEU A 1 129 ? -2.297 9.614 12.242 1.00 86.50 129 LEU A C 1
ATOM 956 O O . LEU A 1 129 ? -2.038 10.126 11.158 1.00 86.50 129 LEU A O 1
ATOM 960 N N . GLN A 1 130 ? -3.440 9.870 12.887 1.00 87.56 130 GLN A N 1
ATOM 961 C CA . GLN A 1 130 ? -4.459 10.797 12.389 1.00 87.56 130 GLN A CA 1
ATOM 962 C C . GLN A 1 130 ? -3.897 12.219 12.231 1.00 87.56 130 GLN A C 1
ATOM 964 O O . GLN A 1 130 ? -4.197 12.881 11.234 1.00 87.56 130 GLN A O 1
ATOM 969 N N . ARG A 1 131 ? -3.053 12.683 13.168 1.00 86.50 131 ARG A N 1
ATOM 970 C CA . ARG A 1 131 ? -2.355 13.978 13.055 1.00 86.50 131 ARG A CA 1
ATOM 971 C C . ARG A 1 131 ? -1.459 14.021 11.818 1.00 86.50 131 ARG A C 1
ATOM 973 O O . ARG A 1 131 ? -1.573 14.962 11.034 1.00 86.50 131 ARG A O 1
ATOM 980 N N . LEU A 1 132 ? -0.642 12.987 11.602 1.00 87.50 132 LEU A N 1
ATOM 981 C CA . LEU A 1 132 ? 0.251 12.908 10.439 1.00 87.50 132 LEU A CA 1
ATOM 982 C C . LEU A 1 132 ? -0.517 12.854 9.116 1.00 87.50 132 LEU A C 1
ATOM 984 O O . LEU A 1 132 ? -0.184 13.581 8.186 1.00 87.50 132 LEU A O 1
ATOM 988 N N . VAL A 1 133 ? -1.584 12.056 9.034 1.00 85.75 133 VAL A N 1
ATOM 989 C CA . VAL A 1 133 ? -2.415 11.966 7.820 1.00 85.75 133 VAL A CA 1
ATOM 990 C C . VAL A 1 133 ? -3.121 13.288 7.528 1.00 85.75 133 VAL A C 1
ATOM 992 O O . VAL A 1 133 ? -3.191 13.711 6.375 1.00 85.75 133 VAL A O 1
ATOM 995 N N . THR A 1 134 ? -3.595 13.982 8.564 1.00 85.75 134 THR A N 1
ATOM 996 C CA . THR A 1 134 ? -4.201 15.311 8.413 1.00 85.75 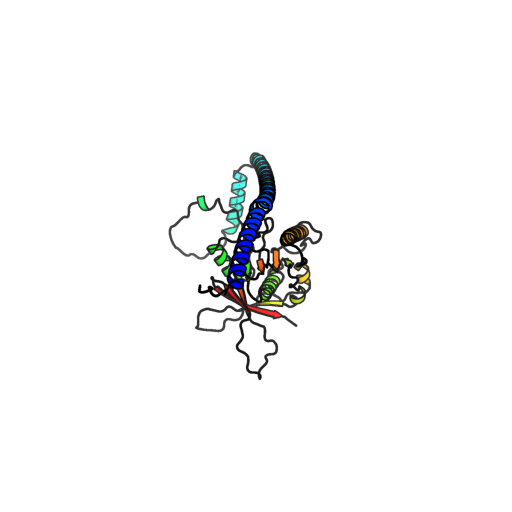134 THR A CA 1
ATOM 997 C C . THR A 1 134 ? -3.171 16.334 7.927 1.00 85.75 134 THR A C 1
ATOM 999 O O . THR A 1 134 ? -3.478 17.137 7.046 1.00 85.75 134 THR A O 1
ATOM 1002 N N . ALA A 1 135 ? -1.945 16.299 8.457 1.00 85.06 135 ALA A N 1
ATOM 1003 C CA . ALA A 1 135 ? -0.855 17.171 8.024 1.00 85.06 135 ALA A CA 1
ATOM 1004 C C . ALA A 1 135 ? -0.441 16.896 6.568 1.00 85.06 135 ALA A C 1
ATOM 1006 O O . ALA A 1 135 ? -0.350 17.835 5.776 1.00 85.06 135 ALA A O 1
ATOM 1007 N N . HIS A 1 136 ? -0.297 15.622 6.191 1.00 82.88 136 HIS A N 1
ATOM 1008 C CA . HIS A 1 136 ? -0.035 15.208 4.813 1.00 82.88 136 HIS A CA 1
ATOM 1009 C C . HIS A 1 136 ? -1.133 15.716 3.871 1.00 82.88 136 HIS A C 1
ATOM 1011 O O . HIS A 1 136 ? -0.835 16.434 2.922 1.00 82.88 136 HIS A O 1
ATOM 1017 N N . PHE A 1 137 ? -2.409 15.454 4.175 1.00 83.31 137 PHE A N 1
ATOM 1018 C CA . PHE A 1 137 ? -3.525 15.898 3.334 1.00 83.31 137 PHE A CA 1
ATOM 1019 C C . PHE A 1 137 ? -3.562 17.423 3.153 1.00 83.31 137 PHE A C 1
ATOM 1021 O O . PHE A 1 137 ? -3.846 17.911 2.059 1.00 83.31 137 PHE A O 1
ATOM 1028 N N . ARG A 1 138 ? -3.238 18.192 4.202 1.00 85.81 138 ARG A N 1
ATOM 1029 C CA . ARG A 1 138 ? -3.129 19.658 4.112 1.00 85.81 138 ARG A CA 1
ATOM 1030 C C . ARG A 1 138 ? -2.025 20.098 3.147 1.00 85.81 138 ARG A C 1
ATOM 1032 O O . ARG A 1 138 ? -2.229 21.075 2.432 1.00 85.81 138 ARG A O 1
ATOM 1039 N N . ALA A 1 139 ? -0.897 19.390 3.120 1.00 84.31 139 ALA A N 1
ATOM 1040 C CA . ALA A 1 139 ? 0.258 19.728 2.293 1.00 84.31 139 ALA A CA 1
ATOM 1041 C C . ALA A 1 139 ? 0.125 19.263 0.831 1.00 84.31 139 ALA A C 1
ATOM 1043 O O . ALA A 1 139 ? 0.472 20.009 -0.079 1.00 84.31 139 ALA A O 1
ATOM 1044 N N . THR A 1 140 ? -0.374 18.048 0.591 1.00 80.12 140 THR A N 1
ATOM 1045 C CA . THR A 1 140 ? -0.336 17.393 -0.732 1.00 80.12 140 THR A CA 1
ATOM 1046 C C . THR A 1 140 ? -1.700 17.275 -1.405 1.00 80.12 140 THR A C 1
ATOM 1048 O O . THR A 1 140 ? -1.764 16.983 -2.597 1.00 80.12 140 THR A O 1
ATOM 1051 N N . ARG A 1 141 ? -2.798 17.480 -0.660 1.00 79.62 141 ARG A N 1
ATOM 1052 C CA . ARG A 1 141 ? -4.184 17.229 -1.101 1.00 79.62 141 ARG A CA 1
ATOM 1053 C C . ARG A 1 141 ? -4.441 15.797 -1.590 1.00 79.62 141 ARG A C 1
ATOM 1055 O O . ARG A 1 141 ? -5.504 15.540 -2.151 1.00 79.62 141 ARG A O 1
ATOM 1062 N N . SER A 1 142 ? -3.526 14.853 -1.358 1.00 69.75 142 SER A N 1
ATOM 1063 C CA . SER A 1 142 ? -3.730 13.444 -1.687 1.00 69.75 142 SER A CA 1
ATOM 1064 C C . SER A 1 142 ? -4.357 12.701 -0.499 1.00 69.75 142 SER A C 1
ATOM 1066 O O . SER A 1 142 ? -3.822 12.735 0.616 1.00 69.75 142 SER A O 1
ATOM 1068 N N . PRO A 1 143 ? -5.520 12.054 -0.694 1.00 63.88 143 PRO A N 1
ATOM 1069 C CA . PRO A 1 143 ? -6.148 11.252 0.345 1.00 63.88 143 PRO A CA 1
ATOM 1070 C C . PRO A 1 143 ? -5.464 9.882 0.444 1.00 63.88 143 PRO A C 1
ATOM 1072 O O . PRO A 1 143 ? -5.170 9.257 -0.573 1.00 63.88 143 PRO A O 1
ATOM 1075 N N . GLY A 1 144 ? -5.254 9.400 1.670 1.00 73.06 144 GLY A N 1
ATOM 1076 C CA . GLY A 1 144 ? -4.793 8.034 1.933 1.00 73.06 144 GLY A CA 1
ATOM 1077 C C . GLY A 1 144 ? -3.476 7.936 2.701 1.00 73.06 144 GLY A C 1
ATOM 1078 O O . GLY A 1 144 ? -2.633 8.835 2.692 1.00 73.06 144 GLY A O 1
ATOM 1079 N N . LEU A 1 145 ? -3.324 6.816 3.404 1.00 84.19 145 LEU A N 1
ATOM 1080 C CA . LEU A 1 145 ? -2.129 6.475 4.166 1.00 84.19 145 LEU A CA 1
ATOM 1081 C C . LEU A 1 145 ? -1.229 5.540 3.345 1.00 84.19 145 LEU A C 1
ATOM 1083 O O . LEU A 1 145 ? -1.566 4.370 3.178 1.00 84.19 145 LEU A O 1
ATOM 1087 N N . ASP A 1 146 ? -0.078 6.024 2.872 1.00 86.25 146 ASP A N 1
ATOM 1088 C CA . ASP A 1 146 ? 0.915 5.191 2.183 1.00 86.25 146 ASP A CA 1
ATOM 1089 C C . ASP A 1 146 ? 2.089 4.890 3.127 1.00 86.25 146 ASP A C 1
ATOM 1091 O O . ASP A 1 146 ? 2.915 5.752 3.440 1.00 86.25 146 ASP A O 1
ATOM 1095 N N . ILE A 1 147 ? 2.153 3.639 3.577 1.00 88.38 147 ILE A N 1
ATOM 1096 C CA . ILE A 1 147 ? 3.152 3.121 4.507 1.00 88.38 147 ILE A CA 1
ATOM 1097 C C . ILE A 1 147 ? 4.341 2.570 3.717 1.00 88.38 147 ILE A C 1
ATOM 1099 O O . ILE A 1 147 ? 4.214 1.617 2.947 1.00 88.38 147 ILE A O 1
ATOM 1103 N N . GLY A 1 148 ? 5.497 3.184 3.922 1.00 84.06 148 GLY A N 1
ATOM 1104 C CA . GLY A 1 148 ? 6.773 2.887 3.296 1.00 84.06 148 GLY A CA 1
ATOM 1105 C C . GLY A 1 148 ? 7.787 2.223 4.225 1.00 84.06 148 GLY A C 1
ATOM 1106 O O . GLY A 1 148 ? 7.590 2.104 5.435 1.00 84.06 148 GLY A O 1
ATOM 1107 N N . GLY A 1 149 ? 8.936 1.866 3.651 1.00 79.69 149 GLY A N 1
ATOM 1108 C CA . GLY A 1 149 ? 10.111 1.415 4.399 1.00 79.69 149 GLY A CA 1
ATOM 1109 C C . GLY A 1 149 ? 10.353 -0.099 4.362 1.00 79.69 149 GLY A C 1
ATOM 1110 O O . GLY A 1 149 ? 9.624 -0.837 3.698 1.00 79.69 149 GLY A O 1
ATOM 1111 N N . PRO A 1 150 ? 11.412 -0.570 5.045 1.00 77.56 150 PRO A N 1
ATOM 1112 C CA . PRO A 1 150 ? 11.809 -1.980 5.035 1.00 77.56 150 PRO A CA 1
ATOM 1113 C C . PRO A 1 150 ? 10.802 -2.886 5.757 1.00 77.56 150 PRO A C 1
ATOM 1115 O O . PRO A 1 150 ? 10.621 -4.043 5.375 1.00 77.56 150 PRO A O 1
ATOM 1118 N N . HIS A 1 151 ? 10.107 -2.359 6.770 1.00 84.62 151 HIS A N 1
ATOM 1119 C CA . HIS A 1 151 ? 9.187 -3.126 7.607 1.00 84.62 151 HIS A CA 1
ATOM 1120 C C . HIS A 1 151 ? 7.811 -2.448 7.679 1.00 84.62 151 HIS A C 1
ATOM 1122 O O . HIS A 1 151 ? 7.474 -1.874 8.708 1.00 84.62 151 HIS A O 1
ATOM 1128 N N . PRO A 1 152 ? 6.978 -2.506 6.621 1.00 86.19 152 PRO A N 1
ATOM 1129 C CA . PRO A 1 152 ? 5.684 -1.820 6.619 1.00 86.19 152 PRO A CA 1
ATOM 1130 C C . PRO A 1 152 ? 4.586 -2.548 7.424 1.00 86.19 152 PRO A C 1
ATOM 1132 O O . PRO A 1 152 ? 3.606 -1.945 7.859 1.00 86.19 152 PRO A O 1
ATOM 1135 N N . LEU A 1 153 ? 4.735 -3.863 7.621 1.00 88.75 153 LEU A N 1
ATOM 1136 C CA . LEU A 1 153 ? 3.725 -4.731 8.239 1.00 88.75 153 LEU A CA 1
ATOM 1137 C C . LEU A 1 153 ? 3.425 -4.442 9.722 1.00 88.75 153 LEU A C 1
ATOM 1139 O O . LEU A 1 153 ? 2.257 -4.531 10.088 1.00 88.75 153 LEU A O 1
ATOM 1143 N N . PRO A 1 154 ? 4.392 -4.093 10.592 1.00 88.50 154 PRO A N 1
ATOM 1144 C CA . PRO A 1 154 ? 4.120 -3.865 12.008 1.00 88.50 154 PRO A CA 1
ATOM 1145 C C . PRO A 1 154 ? 3.057 -2.792 12.273 1.00 88.50 154 PRO A C 1
ATOM 1147 O O . PRO A 1 154 ? 2.154 -3.015 13.075 1.00 88.50 154 PRO A O 1
ATOM 1150 N N . LEU A 1 155 ? 3.103 -1.655 11.568 1.00 88.62 155 LEU A N 1
ATOM 1151 C CA . LEU A 1 155 ? 2.068 -0.623 11.716 1.00 88.62 155 LEU A CA 1
ATOM 1152 C C . LEU A 1 155 ? 0.733 -1.075 11.134 1.00 88.62 155 LEU A C 1
ATOM 1154 O O . LEU A 1 155 ? -0.310 -0.718 11.670 1.00 88.62 155 LEU A O 1
ATOM 1158 N N . LEU A 1 156 ? 0.750 -1.862 10.054 1.00 90.62 156 LEU A N 1
ATOM 1159 C CA . LEU A 1 156 ? -0.471 -2.426 9.491 1.00 90.62 156 LEU A CA 1
ATOM 1160 C C . LEU A 1 156 ? -1.154 -3.362 10.495 1.00 90.62 156 LEU A C 1
ATOM 1162 O O . LEU A 1 156 ? -2.360 -3.256 10.696 1.00 90.62 156 LEU A O 1
ATOM 1166 N N . TYR A 1 157 ? -0.392 -4.232 11.158 1.00 91.69 157 TYR A N 1
ATOM 1167 C CA . TYR A 1 157 ? -0.905 -5.090 12.222 1.00 91.69 157 TYR A CA 1
ATOM 1168 C C . TYR A 1 157 ? -1.453 -4.273 13.395 1.00 91.69 157 TYR A C 1
ATOM 1170 O O . TYR A 1 157 ? -2.559 -4.550 13.853 1.00 91.69 157 TYR A O 1
ATOM 1178 N N . LEU A 1 158 ? -0.747 -3.217 13.819 1.00 89.81 158 LEU A N 1
ATOM 1179 C CA . LEU A 1 158 ? -1.229 -2.308 14.864 1.00 89.81 158 LEU A CA 1
ATOM 1180 C C . LEU A 1 158 ? -2.545 -1.630 14.462 1.00 89.81 158 LEU A C 1
ATOM 1182 O O . LEU A 1 158 ? -3.484 -1.575 15.254 1.00 89.81 158 LEU A O 1
ATOM 1186 N N . LEU A 1 159 ? -2.626 -1.136 13.225 1.00 89.94 159 LEU A N 1
ATOM 1187 C CA . LEU A 1 159 ? -3.809 -0.480 12.681 1.00 89.94 159 LEU A CA 1
ATOM 1188 C C . LEU A 1 159 ? -4.998 -1.443 12.628 1.00 89.94 159 LEU A C 1
ATOM 1190 O O . LEU A 1 159 ? -6.072 -1.102 13.114 1.00 89.94 159 LEU A O 1
ATOM 1194 N N . VAL A 1 160 ? -4.807 -2.648 12.084 1.00 91.00 160 VAL A N 1
ATOM 1195 C CA . VAL A 1 160 ? -5.854 -3.677 12.025 1.00 91.00 160 VAL A CA 1
ATOM 1196 C C . VAL A 1 160 ? -6.303 -4.068 13.433 1.00 91.00 160 VAL A C 1
ATOM 1198 O O . VAL A 1 160 ? -7.503 -4.090 13.693 1.00 91.00 160 VAL A O 1
ATOM 1201 N N . ALA A 1 161 ? -5.372 -4.284 14.365 1.00 90.25 161 ALA A N 1
ATOM 1202 C CA . ALA A 1 161 ? -5.705 -4.573 15.757 1.00 90.25 161 ALA A CA 1
ATOM 1203 C C . ALA A 1 161 ? -6.558 -3.454 16.383 1.00 90.25 161 ALA A C 1
ATOM 1205 O O . ALA A 1 161 ? -7.598 -3.735 16.970 1.00 90.25 161 ALA A O 1
ATOM 1206 N N . ALA A 1 162 ? -6.188 -2.185 16.184 1.00 88.69 162 ALA A N 1
ATOM 1207 C CA . ALA A 1 162 ? -6.915 -1.036 16.729 1.00 88.69 162 ALA A CA 1
ATOM 1208 C C . ALA A 1 162 ? -8.306 -0.804 16.095 1.00 88.69 162 ALA A C 1
ATOM 1210 O O . ALA A 1 162 ? -9.174 -0.186 16.715 1.00 88.69 162 ALA A O 1
ATOM 1211 N N . ILE A 1 163 ? -8.525 -1.261 14.857 1.00 89.38 163 ILE A N 1
ATOM 1212 C CA . ILE A 1 163 ? -9.827 -1.184 14.171 1.00 89.38 163 ILE A CA 1
ATOM 1213 C C . ILE A 1 163 ? -10.769 -2.278 14.682 1.00 89.38 163 ILE A C 1
ATOM 1215 O O . ILE A 1 163 ? -11.949 -2.021 14.940 1.00 89.38 163 ILE A O 1
ATOM 1219 N N . VAL A 1 164 ? -10.255 -3.503 14.790 1.00 89.38 164 VAL A N 1
ATOM 1220 C CA . VAL A 1 164 ? -11.082 -4.690 15.016 1.00 89.38 164 VAL A CA 1
ATOM 1221 C C . VAL A 1 164 ? -11.324 -4.927 16.507 1.00 89.38 164 VAL A C 1
ATOM 1223 O O . VAL A 1 164 ? -12.429 -5.318 16.878 1.00 89.38 164 VAL A O 1
ATOM 1226 N N . ALA A 1 165 ? -10.354 -4.629 17.373 1.00 86.81 165 ALA A N 1
ATOM 1227 C CA . ALA A 1 165 ? -10.532 -4.726 18.818 1.00 86.81 165 ALA A CA 1
ATOM 1228 C C . ALA A 1 165 ? -11.401 -3.581 19.384 1.00 86.81 165 ALA A C 1
ATOM 1230 O O . ALA A 1 165 ? -11.733 -2.592 18.717 1.00 86.81 165 ALA A O 1
ATOM 1231 N N . ALA A 1 166 ? -11.791 -3.707 20.656 1.00 79.19 166 ALA A N 1
ATOM 1232 C CA . ALA A 1 166 ? -12.410 -2.606 21.392 1.00 79.19 166 ALA A CA 1
ATOM 1233 C C . ALA A 1 166 ? -11.434 -1.410 21.475 1.00 79.19 166 ALA A C 1
ATOM 1235 O O . ALA A 1 166 ? -10.244 -1.622 21.717 1.00 79.19 166 ALA A O 1
ATOM 1236 N N . PRO A 1 167 ? -11.906 -0.160 21.301 1.00 80.81 167 PRO A N 1
ATOM 1237 C CA . PRO A 1 167 ? -13.303 0.276 21.409 1.00 80.81 167 PRO A CA 1
ATOM 1238 C C . PRO A 1 167 ? -14.110 0.278 20.101 1.00 80.81 167 PRO A C 1
ATOM 1240 O O . PRO A 1 167 ? -15.318 0.488 20.151 1.00 80.81 167 PRO A O 1
ATOM 1243 N N . ARG A 1 168 ? -13.487 0.083 18.932 1.00 80.75 168 ARG A N 1
ATOM 1244 C CA . ARG A 1 168 ? -14.157 0.361 17.650 1.00 80.75 168 ARG A CA 1
ATOM 1245 C C . ARG A 1 168 ? -14.988 -0.791 17.119 1.00 80.75 168 ARG A C 1
ATOM 1247 O O . ARG A 1 168 ? -16.052 -0.528 16.568 1.00 80.75 168 ARG A O 1
ATOM 1254 N N . ARG A 1 169 ? -14.525 -2.037 17.285 1.00 86.94 169 AR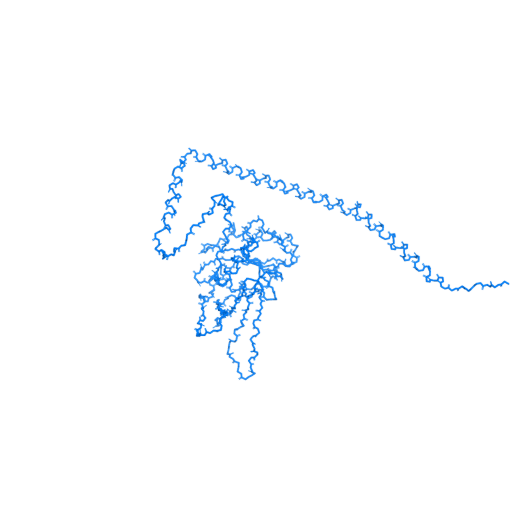G A N 1
ATOM 1255 C CA . ARG A 1 169 ? -15.214 -3.238 16.781 1.00 86.94 169 ARG A CA 1
ATOM 1256 C C . ARG A 1 169 ? -15.723 -3.044 15.350 1.00 86.94 169 ARG A C 1
ATOM 1258 O O . ARG A 1 169 ? -16.903 -3.227 15.058 1.00 86.94 169 ARG A O 1
ATOM 1265 N N . GLN A 1 170 ? -14.823 -2.653 14.459 1.00 87.19 170 GLN A N 1
ATOM 1266 C CA . GLN A 1 170 ? -15.116 -2.487 13.040 1.00 87.19 170 GLN A CA 1
ATOM 1267 C C . GLN A 1 170 ? -14.529 -3.642 12.240 1.00 87.19 170 GLN A C 1
ATOM 1269 O O . GLN A 1 170 ? -13.585 -4.303 12.666 1.00 87.19 170 GLN A O 1
ATOM 1274 N N . ALA A 1 171 ? -15.107 -3.894 11.074 1.00 87.00 171 ALA A N 1
ATOM 1275 C CA . ALA A 1 171 ? -14.587 -4.879 10.146 1.00 87.00 171 ALA A CA 1
ATOM 1276 C C . ALA A 1 171 ? -13.660 -4.216 9.121 1.00 87.00 171 ALA A C 1
ATOM 1278 O O . ALA A 1 171 ? -13.832 -3.045 8.765 1.00 87.00 171 ALA A O 1
ATOM 1279 N N . VAL A 1 172 ? -12.669 -4.967 8.646 1.00 88.12 172 VAL A N 1
ATOM 1280 C CA . VAL A 1 172 ? -11.635 -4.458 7.741 1.00 88.12 172 VAL A CA 1
ATOM 1281 C C . VAL A 1 172 ? -11.387 -5.423 6.594 1.00 88.12 172 VAL A C 1
ATOM 1283 O O . VAL A 1 172 ? -11.380 -6.643 6.766 1.00 88.12 172 VAL A O 1
ATOM 1286 N N . ILE A 1 173 ? -11.180 -4.856 5.410 1.00 87.19 173 ILE A N 1
ATOM 1287 C CA . ILE A 1 173 ? -10.854 -5.599 4.199 1.00 87.19 173 ILE A CA 1
ATOM 1288 C C . ILE A 1 173 ? -9.359 -5.446 3.961 1.00 87.19 173 ILE A C 1
ATOM 1290 O O . ILE A 1 173 ? -8.868 -4.322 3.866 1.00 87.19 173 ILE A O 1
ATOM 1294 N N . VAL A 1 174 ? -8.641 -6.555 3.839 1.00 88.75 174 VAL A N 1
ATOM 1295 C CA . VAL A 1 174 ? -7.213 -6.575 3.522 1.00 88.75 174 VAL A CA 1
ATOM 1296 C C . VAL A 1 174 ? -7.034 -7.262 2.176 1.00 88.75 174 VAL A C 1
ATOM 1298 O O . VAL A 1 174 ? -7.314 -8.449 2.039 1.00 88.75 174 VAL A O 1
ATOM 1301 N N . VAL A 1 175 ? -6.576 -6.527 1.169 1.00 87.62 175 VAL A N 1
ATOM 1302 C CA . VAL A 1 175 ? -6.186 -7.097 -0.123 1.00 87.62 175 VAL A CA 1
ATOM 1303 C C . VAL A 1 175 ? -4.680 -7.300 -0.100 1.00 87.62 175 VAL A C 1
ATOM 1305 O O . VAL A 1 175 ? -3.925 -6.332 -0.104 1.00 87.62 175 VAL A O 1
ATOM 1308 N N . ASP A 1 176 ? -4.249 -8.553 -0.033 1.00 86.94 176 ASP A N 1
ATOM 1309 C CA . ASP A 1 176 ? -2.846 -8.931 0.074 1.00 86.94 176 ASP A CA 1
ATOM 1310 C C . ASP A 1 176 ? -2.318 -9.413 -1.276 1.00 86.94 176 ASP A C 1
ATOM 1312 O O . ASP A 1 176 ? -2.635 -10.515 -1.729 1.00 86.94 176 ASP A O 1
ATOM 1316 N N . LEU A 1 177 ? -1.534 -8.553 -1.925 1.00 80.25 177 LEU A N 1
ATOM 1317 C CA . LEU A 1 177 ? -0.942 -8.802 -3.239 1.00 80.25 177 LEU A CA 1
ATOM 1318 C C . LEU A 1 177 ? 0.387 -9.561 -3.147 1.00 80.25 177 LEU A C 1
ATOM 1320 O O . LEU A 1 177 ? 0.822 -10.151 -4.129 1.00 80.25 177 LEU A O 1
ATOM 1324 N N . GLU A 1 178 ? 1.050 -9.527 -1.989 1.00 76.88 178 GLU A N 1
ATOM 1325 C CA . GLU A 1 178 ? 2.361 -10.157 -1.776 1.00 76.88 178 GLU A CA 1
ATOM 1326 C C . GLU A 1 178 ? 2.269 -11.449 -0.947 1.00 76.88 178 GLU A C 1
ATOM 1328 O O . GLU A 1 178 ? 3.280 -12.120 -0.750 1.00 76.88 178 GLU A O 1
ATOM 1333 N N . ALA A 1 179 ? 1.071 -11.809 -0.470 1.00 81.75 179 ALA A N 1
ATOM 1334 C CA . ALA A 1 179 ? 0.821 -12.933 0.437 1.00 81.75 179 ALA A CA 1
ATOM 1335 C C . ALA A 1 179 ? 1.656 -12.864 1.735 1.00 81.75 179 ALA A C 1
ATOM 1337 O O . ALA A 1 179 ? 2.080 -13.887 2.275 1.00 81.75 179 ALA A O 1
ATOM 1338 N N . ARG A 1 180 ? 1.917 -11.648 2.231 1.00 83.19 180 ARG A N 1
ATOM 1339 C CA . ARG A 1 180 ? 2.755 -11.392 3.418 1.00 83.19 180 ARG A CA 1
ATOM 1340 C C . ARG A 1 180 ? 1.953 -11.144 4.690 1.00 83.19 180 ARG A C 1
ATOM 1342 O O . ARG A 1 180 ? 2.535 -11.100 5.775 1.00 83.19 180 ARG A O 1
ATOM 1349 N N . PHE A 1 181 ? 0.647 -10.934 4.568 1.00 88.75 181 PHE A N 1
ATOM 1350 C CA . PHE A 1 181 ? -0.234 -10.672 5.691 1.00 88.75 181 PHE A CA 1
ATOM 1351 C C . PHE A 1 181 ? -0.774 -11.982 6.275 1.00 88.75 181 PHE A C 1
ATOM 1353 O O . PHE A 1 181 ? -1.433 -12.785 5.600 1.00 88.75 181 PHE A O 1
ATOM 1360 N N . ASP A 1 182 ? -0.510 -12.180 7.564 1.00 89.88 182 ASP A N 1
ATOM 1361 C CA . ASP A 1 182 ? -0.975 -13.325 8.332 1.00 89.88 182 ASP A CA 1
ATOM 1362 C C . ASP A 1 182 ? -1.994 -12.892 9.390 1.00 89.88 182 ASP A C 1
ATOM 1364 O O . ASP A 1 182 ? -1.676 -12.192 10.349 1.00 89.88 182 ASP A O 1
ATOM 1368 N N . VAL A 1 183 ? -3.238 -13.345 9.232 1.00 89.25 183 VAL A N 1
ATOM 1369 C CA . VAL A 1 183 ? -4.333 -13.042 10.164 1.00 89.25 183 VAL A CA 1
ATOM 1370 C C . VAL A 1 183 ? -4.073 -13.655 11.537 1.00 89.25 183 VAL A C 1
ATOM 1372 O O . VAL A 1 183 ? -4.441 -13.063 12.548 1.00 89.25 183 VAL A O 1
ATOM 1375 N N . ALA A 1 184 ? -3.411 -14.814 11.602 1.00 88.88 184 ALA A N 1
ATOM 1376 C CA . ALA A 1 184 ? -3.147 -15.495 12.867 1.00 88.88 184 ALA A CA 1
ATOM 1377 C C . ALA A 1 184 ? -2.180 -14.705 13.764 1.00 88.88 184 ALA A C 1
ATOM 1379 O O . ALA A 1 184 ? -2.222 -14.832 14.991 1.00 88.88 184 ALA A O 1
ATOM 1380 N N . ALA A 1 185 ? -1.343 -13.845 13.173 1.00 87.06 185 ALA A N 1
ATOM 1381 C CA . ALA A 1 185 ? -0.444 -12.966 13.911 1.00 87.06 185 ALA A CA 1
ATOM 1382 C C . ALA A 1 185 ? -1.193 -11.923 14.757 1.00 87.06 185 ALA A C 1
ATOM 1384 O O . ALA A 1 185 ? -0.645 -11.459 15.754 1.00 87.06 185 ALA A O 1
ATOM 1385 N N . LEU A 1 186 ? -2.440 -11.588 14.403 1.00 88.94 186 LEU A N 1
ATOM 1386 C CA . LEU A 1 186 ? -3.260 -10.630 15.146 1.00 88.94 186 LEU A CA 1
ATOM 1387 C C . LEU A 1 186 ? -3.788 -11.191 16.469 1.00 88.94 186 LEU A C 1
ATOM 1389 O O . LEU A 1 186 ? -4.120 -10.406 17.345 1.00 88.94 186 LEU A O 1
ATOM 1393 N N . LEU A 1 187 ? -3.886 -12.513 16.641 1.00 89.88 187 LEU A N 1
ATOM 1394 C CA . LEU A 1 187 ? -4.470 -13.092 17.854 1.00 89.88 187 LEU A CA 1
ATOM 1395 C C . LEU A 1 187 ? -3.641 -12.733 19.098 1.00 89.88 187 LEU A C 1
ATOM 1397 O O . LEU A 1 187 ? -2.431 -12.990 19.126 1.00 89.88 187 LEU A O 1
ATOM 1401 N N . GLY A 1 188 ? -4.304 -12.161 20.110 1.00 85.38 188 GLY A N 1
ATOM 1402 C CA . GLY A 1 188 ? -3.673 -11.685 21.346 1.00 85.38 188 GLY A CA 1
ATOM 1403 C C . GLY A 1 188 ? -2.882 -10.385 21.179 1.00 85.38 188 GLY A C 1
ATOM 1404 O O . GLY A 1 188 ? -2.232 -9.942 22.121 1.00 85.38 188 GLY A O 1
ATOM 1405 N N . MET A 1 189 ? -2.901 -9.769 19.991 1.00 86.88 189 MET A N 1
ATOM 1406 C CA . MET A 1 189 ? -2.165 -8.538 19.724 1.00 86.88 189 MET A CA 1
ATOM 1407 C C . MET A 1 189 ? -2.853 -7.333 20.361 1.00 86.88 189 MET A C 1
ATOM 1409 O O . MET A 1 189 ? -4.077 -7.204 20.311 1.00 86.88 189 MET A O 1
ATOM 1413 N N . ARG A 1 190 ? -2.054 -6.411 20.900 1.00 84.62 190 ARG A N 1
ATOM 1414 C CA . ARG A 1 190 ? -2.518 -5.160 21.498 1.00 84.62 190 ARG A CA 1
ATOM 1415 C C . ARG A 1 190 ? -1.701 -3.978 20.984 1.00 84.62 190 ARG A C 1
ATOM 1417 O O . ARG A 1 190 ? -0.471 -4.032 20.912 1.00 84.62 190 ARG A O 1
ATOM 1424 N N . ALA A 1 191 ? -2.402 -2.908 20.612 1.00 74.38 191 ALA A N 1
ATOM 1425 C CA . ALA A 1 191 ? -1.797 -1.686 20.102 1.00 74.38 191 ALA A CA 1
ATOM 1426 C C . ALA A 1 191 ? -1.290 -0.815 21.261 1.00 74.38 191 ALA A C 1
ATOM 1428 O O . ALA A 1 191 ? -2.067 -0.378 22.111 1.00 74.38 191 ALA A O 1
ATOM 1429 N N . ARG A 1 192 ? 0.014 -0.524 21.284 1.00 82.50 192 ARG A N 1
ATOM 1430 C CA . ARG A 1 192 ? 0.607 0.413 22.244 1.00 82.50 192 ARG A CA 1
ATOM 1431 C C . ARG A 1 192 ? 1.352 1.511 21.505 1.00 82.50 192 ARG A C 1
ATOM 1433 O O . ARG A 1 192 ? 2.294 1.238 20.765 1.00 82.50 192 ARG A O 1
ATOM 1440 N N . ILE A 1 193 ? 0.922 2.748 21.714 1.00 78.69 193 ILE A N 1
ATOM 1441 C CA . ILE A 1 193 ? 1.606 3.938 21.207 1.00 78.69 193 ILE A CA 1
ATOM 1442 C C . ILE A 1 193 ? 2.526 4.422 22.325 1.00 78.69 193 ILE A C 1
ATOM 1444 O O . ILE A 1 193 ? 2.115 4.491 23.482 1.00 78.69 193 ILE A O 1
ATOM 1448 N N . VAL A 1 194 ? 3.774 4.713 21.981 1.00 78.81 194 VAL A N 1
ATOM 1449 C CA . VAL A 1 194 ? 4.744 5.329 22.884 1.00 78.81 194 VAL A CA 1
ATOM 1450 C C . VAL A 1 194 ? 4.935 6.741 22.350 1.00 78.81 194 VAL A C 1
ATOM 1452 O O . VAL A 1 194 ? 5.490 6.905 21.260 1.00 78.81 194 VAL A O 1
ATOM 1455 N N . ASP A 1 195 ? 4.392 7.743 23.044 1.00 62.00 195 ASP A N 1
ATOM 1456 C CA . ASP A 1 195 ? 4.653 9.123 22.643 1.00 62.00 195 ASP A CA 1
ATOM 1457 C C . ASP A 1 195 ? 6.146 9.398 22.845 1.00 62.00 195 ASP A C 1
ATOM 1459 O O . ASP A 1 195 ? 6.744 8.972 23.833 1.00 62.00 195 ASP A O 1
ATOM 1463 N N . VAL A 1 196 ? 6.775 10.006 21.845 1.00 53.94 196 VAL A N 1
ATOM 1464 C CA . VAL A 1 196 ? 8.164 10.455 21.950 1.00 53.94 196 VAL A CA 1
ATOM 1465 C C . VAL A 1 196 ? 8.057 11.961 22.054 1.00 53.94 196 VAL A C 1
ATOM 1467 O O . VAL A 1 196 ? 8.098 12.655 21.038 1.00 53.94 196 VAL A O 1
ATOM 1470 N N . GLY A 1 197 ? 7.815 12.446 23.273 1.00 47.91 197 GLY A N 1
ATOM 1471 C CA . GLY A 1 197 ? 7.808 13.872 23.564 1.00 47.91 197 GLY A CA 1
ATOM 1472 C C . GLY A 1 197 ? 9.107 14.508 23.072 1.00 47.91 197 GLY A C 1
ATOM 1473 O O . GLY A 1 197 ? 10.203 14.033 23.369 1.00 47.91 197 GLY A O 1
ATOM 1474 N N . THR A 1 198 ? 8.989 15.566 22.275 1.00 39.91 198 THR A N 1
ATOM 1475 C CA . THR A 1 198 ? 10.122 16.367 21.789 1.00 39.91 198 THR A CA 1
ATOM 1476 C C . THR A 1 198 ? 10.724 17.289 22.849 1.00 39.91 198 THR A C 1
ATOM 1478 O O . THR A 1 198 ? 11.673 18.000 22.533 1.00 39.91 198 THR A O 1
ATOM 1481 N N . ASP A 1 199 ? 10.246 17.251 24.092 1.00 34.88 199 ASP A N 1
ATOM 1482 C CA . ASP A 1 199 ? 10.680 18.176 25.132 1.00 34.88 199 ASP A CA 1
ATOM 1483 C C . ASP A 1 199 ? 11.384 17.415 26.257 1.00 34.88 199 ASP A C 1
ATOM 1485 O O . ASP A 1 199 ? 10.798 16.647 27.020 1.00 34.88 199 ASP A O 1
ATOM 1489 N N . ALA A 1 200 ? 12.697 17.616 26.320 1.00 44.16 200 ALA A N 1
ATOM 1490 C CA . ALA A 1 200 ? 13.523 17.213 27.437 1.00 44.16 200 ALA A CA 1
ATOM 1491 C C . ALA A 1 200 ? 13.227 18.126 28.634 1.00 44.16 200 ALA A C 1
ATOM 1493 O O . ALA A 1 200 ? 13.923 19.114 28.805 1.00 44.16 200 ALA A O 1
ATOM 1494 N N . GLU A 1 201 ? 12.208 17.810 29.433 1.00 36.81 201 GLU A N 1
ATOM 1495 C CA . GLU A 1 201 ? 12.166 18.076 30.879 1.00 36.81 201 GLU A CA 1
ATOM 1496 C C . GLU A 1 201 ? 10.861 17.546 31.498 1.00 36.81 201 GLU A C 1
ATOM 1498 O O . GLU A 1 201 ? 9.762 17.890 31.074 1.00 36.81 201 GLU A O 1
ATOM 1503 N N . THR A 1 202 ? 11.011 16.790 32.590 1.00 35.66 202 THR A N 1
ATOM 1504 C CA . THR A 1 202 ? 9.992 16.387 33.584 1.00 35.66 202 THR A CA 1
ATOM 1505 C C . THR A 1 202 ? 8.962 15.285 33.243 1.00 35.66 202 THR A C 1
ATOM 1507 O O . THR A 1 202 ? 8.022 15.457 32.482 1.00 35.66 202 THR A O 1
ATOM 1510 N N . ASP A 1 203 ? 9.137 14.179 33.979 1.00 33.81 203 ASP A N 1
ATOM 1511 C CA . ASP A 1 203 ? 8.137 13.322 34.631 1.00 33.81 203 ASP A CA 1
ATOM 1512 C C . ASP A 1 203 ? 7.224 12.381 33.820 1.00 33.81 203 ASP A C 1
ATOM 1514 O O . ASP A 1 203 ? 6.100 12.686 33.448 1.00 33.81 203 ASP A O 1
ATOM 1518 N N . THR A 1 204 ? 7.683 11.123 33.757 1.00 44.34 204 THR A N 1
ATOM 1519 C CA . THR A 1 204 ? 6.877 9.887 33.832 1.00 44.34 204 THR A CA 1
ATOM 1520 C C . THR A 1 204 ? 5.606 9.860 32.973 1.00 44.34 204 THR A C 1
ATOM 1522 O O . THR A 1 204 ? 4.500 9.653 33.476 1.00 44.34 204 THR A O 1
ATOM 1525 N N . GLU A 1 205 ? 5.750 9.992 31.654 1.00 40.50 205 GLU A N 1
ATOM 1526 C CA . GLU A 1 205 ? 4.651 9.697 30.732 1.00 40.50 205 GLU A CA 1
ATOM 1527 C C . GLU A 1 205 ? 4.313 8.201 30.782 1.00 40.50 205 GLU A C 1
ATOM 1529 O O . GLU A 1 205 ? 5.063 7.327 30.336 1.00 40.50 205 GLU A O 1
ATOM 1534 N N . THR A 1 206 ? 3.162 7.894 31.378 1.00 45.75 206 THR A N 1
ATOM 1535 C CA . THR A 1 206 ? 2.630 6.535 31.415 1.00 45.75 206 THR A CA 1
ATOM 1536 C C . THR A 1 206 ? 2.155 6.139 30.010 1.00 45.75 206 THR A C 1
ATOM 1538 O O . THR A 1 206 ? 1.357 6.844 29.394 1.00 45.75 206 THR A O 1
ATOM 1541 N N . PRO A 1 207 ? 2.643 5.019 29.458 1.00 54.47 207 PRO A N 1
ATOM 1542 C CA . PRO A 1 207 ? 2.284 4.591 28.114 1.00 54.47 207 PRO A CA 1
ATOM 1543 C C . PRO A 1 207 ? 0.784 4.299 28.017 1.00 54.47 207 PRO A C 1
ATOM 1545 O O . PRO A 1 207 ? 0.257 3.467 28.755 1.00 54.47 207 PRO A O 1
ATOM 1548 N N . VAL A 1 208 ? 0.103 4.954 27.076 1.00 56.00 208 VAL A N 1
ATOM 1549 C CA . VAL A 1 208 ? -1.336 4.774 26.849 1.00 56.00 208 VAL A CA 1
ATOM 1550 C C . VAL A 1 208 ? -1.571 3.444 26.133 1.00 56.00 208 VAL A C 1
ATOM 1552 O O . VAL A 1 208 ? -1.485 3.331 24.905 1.00 56.00 208 VAL A O 1
ATOM 1555 N N . GLU A 1 209 ? -1.854 2.398 26.906 1.00 60.50 209 GLU A N 1
ATOM 1556 C CA . GLU A 1 209 ? -2.237 1.100 26.360 1.00 60.50 209 GLU A CA 1
ATOM 1557 C C . GLU A 1 209 ? -3.605 1.208 25.677 1.00 60.50 209 GLU A C 1
ATOM 1559 O O . GLU A 1 209 ? -4.646 1.365 26.317 1.00 60.50 209 GLU A O 1
ATOM 1564 N N . SER A 1 210 ? -3.612 1.145 24.349 1.00 56.88 210 SER A N 1
ATOM 1565 C CA . SER A 1 210 ? -4.803 1.437 23.562 1.00 56.88 210 SER A CA 1
ATOM 1566 C C . SER A 1 210 ? -5.567 0.146 23.265 1.00 56.88 210 SER A C 1
ATOM 1568 O O . SER A 1 210 ? -5.243 -0.587 22.335 1.00 56.88 210 SER A O 1
ATOM 1570 N N . GLY A 1 211 ? -6.610 -0.114 24.054 1.00 64.50 211 GLY A N 1
ATOM 1571 C CA . GLY A 1 211 ? -7.637 -1.114 23.738 1.00 64.50 211 GLY A CA 1
ATOM 1572 C C . GLY A 1 211 ? -7.398 -2.511 24.306 1.00 64.50 211 GLY A C 1
ATOM 1573 O O . GLY A 1 211 ? -6.364 -2.798 24.905 1.00 64.50 211 GLY A O 1
ATOM 1574 N N . SER A 1 212 ? -8.401 -3.373 24.159 1.00 78.62 212 SER A N 1
ATOM 1575 C CA . SER A 1 212 ? -8.329 -4.787 24.549 1.00 78.62 212 SER A CA 1
ATOM 1576 C C . SER A 1 212 ? -7.468 -5.583 23.559 1.00 78.62 212 SER A C 1
ATOM 1578 O O . SER A 1 212 ? -7.389 -5.190 22.393 1.00 78.62 212 SER A O 1
ATOM 1580 N N . PRO A 1 213 ? -6.842 -6.700 23.977 1.00 86.56 213 PRO A N 1
ATOM 1581 C CA . PRO A 1 213 ? -6.177 -7.594 23.036 1.00 86.56 213 PRO A CA 1
ATOM 1582 C C . PRO A 1 213 ? -7.188 -8.150 22.025 1.00 86.56 213 PRO A C 1
ATOM 1584 O O . PRO A 1 213 ? -8.358 -8.365 22.349 1.00 86.56 213 PRO A O 1
ATOM 1587 N N . VAL A 1 214 ? -6.734 -8.377 20.793 1.00 88.31 214 VAL A N 1
ATOM 1588 C CA . VAL A 1 214 ? -7.562 -8.933 19.715 1.00 88.31 214 VAL A CA 1
ATOM 1589 C C . VAL A 1 214 ? -7.986 -10.361 20.066 1.00 88.31 214 VAL A C 1
ATOM 1591 O O . VAL A 1 214 ? -7.143 -11.249 20.238 1.00 88.31 214 VAL A O 1
ATOM 1594 N N . ALA A 1 215 ? -9.297 -10.592 20.133 1.00 88.94 215 ALA A N 1
ATOM 1595 C CA . ALA A 1 215 ? -9.874 -11.898 20.432 1.00 88.94 215 ALA A CA 1
ATOM 1596 C C . ALA A 1 215 ? -10.059 -12.759 19.168 1.00 88.94 215 ALA A C 1
ATOM 1598 O O . ALA A 1 215 ? -10.097 -12.262 18.045 1.00 88.94 215 ALA A O 1
ATOM 1599 N N . SER A 1 216 ? -10.265 -14.068 19.331 1.00 87.81 216 SER A N 1
ATOM 1600 C CA . SER A 1 216 ? -10.556 -14.964 18.197 1.00 87.81 216 SER A CA 1
ATOM 1601 C C . SER A 1 216 ? -11.842 -14.594 17.444 1.00 87.81 216 SER A C 1
ATOM 1603 O O . SER A 1 216 ? -11.939 -14.840 16.244 1.00 87.81 216 SER A O 1
ATOM 1605 N N . ASP A 1 217 ? -12.825 -14.006 18.133 1.00 87.69 217 ASP A N 1
ATOM 1606 C CA . ASP A 1 217 ? -14.069 -13.525 17.516 1.00 87.69 217 ASP A CA 1
ATOM 1607 C C . ASP A 1 217 ? -13.822 -12.326 16.587 1.00 87.69 217 ASP A C 1
ATOM 1609 O O . ASP A 1 217 ? -14.361 -12.265 15.484 1.00 87.69 217 ASP A O 1
ATOM 1613 N N . ASP A 1 218 ? -12.911 -11.430 16.976 1.00 87.94 218 ASP A N 1
ATOM 1614 C CA . ASP A 1 218 ? -12.524 -10.253 16.196 1.00 87.94 218 ASP A CA 1
ATOM 1615 C C . ASP A 1 218 ? -11.957 -10.644 14.820 1.00 87.94 218 ASP A C 1
ATOM 1617 O O . ASP A 1 218 ? -12.267 -10.013 13.808 1.00 87.94 218 ASP A O 1
ATOM 1621 N N . LEU A 1 219 ? -11.209 -11.750 14.741 1.00 88.38 219 LEU A N 1
ATOM 1622 C CA . LEU A 1 219 ? -10.608 -12.233 13.491 1.00 88.38 219 LEU A CA 1
ATOM 1623 C C . LEU A 1 219 ? -11.636 -12.582 12.407 1.00 88.38 219 LEU A C 1
ATOM 1625 O O . LEU A 1 219 ? -11.313 -12.520 11.221 1.00 88.38 219 LEU A O 1
ATOM 1629 N N . ARG A 1 220 ? -12.884 -12.901 12.778 1.00 86.25 220 ARG A N 1
ATOM 1630 C CA . ARG A 1 220 ? -13.968 -13.191 11.818 1.00 86.25 220 ARG A CA 1
ATOM 1631 C C . ARG A 1 220 ? -14.360 -11.976 10.979 1.00 86.25 220 ARG A C 1
ATOM 1633 O O . ARG A 1 220 ? -14.994 -12.131 9.939 1.00 86.25 220 ARG A O 1
ATOM 1640 N N . HIS A 1 221 ? -13.974 -10.785 11.427 1.00 85.56 221 HIS A N 1
ATOM 1641 C CA . HIS A 1 221 ? -14.268 -9.509 10.787 1.00 85.56 221 HIS A CA 1
ATOM 1642 C C . HIS A 1 221 ? -13.070 -8.936 10.011 1.00 85.56 221 HIS A C 1
ATOM 1644 O O . HIS A 1 221 ? -13.129 -7.804 9.523 1.00 85.56 221 HIS A O 1
ATOM 1650 N N . VAL A 1 222 ? -11.989 -9.714 9.879 1.00 88.50 222 VAL A N 1
ATOM 1651 C CA . VAL A 1 222 ? -10.840 -9.413 9.018 1.00 88.50 222 VAL A CA 1
ATOM 1652 C C . VAL A 1 222 ? -10.978 -10.220 7.732 1.00 88.50 222 VAL A C 1
ATOM 1654 O O . VAL A 1 222 ? -10.731 -11.425 7.699 1.00 88.50 222 VAL A O 1
ATOM 1657 N N . HIS A 1 223 ? -11.366 -9.554 6.649 1.00 86.56 223 HIS A N 1
ATOM 1658 C CA . HIS A 1 223 ? -11.563 -10.200 5.354 1.00 86.56 223 HIS A CA 1
ATOM 1659 C C . HIS A 1 223 ? -10.297 -10.076 4.511 1.00 86.56 223 HIS A C 1
ATOM 1661 O O . HIS A 1 223 ? -10.019 -9.004 3.974 1.00 86.56 223 HIS A O 1
ATOM 1667 N N . VAL A 1 224 ? -9.534 -11.165 4.388 1.00 88.81 224 VAL A N 1
ATOM 1668 C CA . VAL A 1 224 ? -8.293 -11.182 3.599 1.00 88.81 224 VAL A CA 1
ATOM 1669 C C . VAL A 1 224 ? -8.526 -11.763 2.212 1.00 88.81 224 VAL A C 1
ATOM 1671 O O . VAL A 1 224 ? -8.925 -12.917 2.061 1.00 88.81 224 VAL A O 1
ATOM 1674 N N . PHE A 1 225 ? -8.213 -10.972 1.193 1.00 85.44 225 PHE A N 1
ATOM 1675 C CA . PHE A 1 225 ? -8.217 -11.369 -0.206 1.00 85.44 225 PHE A CA 1
ATOM 1676 C C . PHE A 1 225 ? -6.778 -11.483 -0.683 1.00 85.44 225 PHE A C 1
ATOM 1678 O O . PHE A 1 225 ? -6.115 -10.474 -0.906 1.00 85.44 225 PHE A O 1
ATOM 1685 N N . ARG A 1 226 ? -6.293 -12.716 -0.823 1.00 85.69 226 ARG A N 1
ATOM 1686 C CA . ARG A 1 226 ? -4.969 -12.982 -1.387 1.00 85.69 226 ARG A CA 1
ATOM 1687 C C . ARG A 1 226 ? -5.068 -12.996 -2.904 1.00 85.69 226 ARG A C 1
ATOM 1689 O O . ARG A 1 226 ? -5.892 -13.722 -3.459 1.00 85.69 226 ARG A O 1
ATOM 1696 N N . VAL A 1 227 ? -4.249 -12.182 -3.552 1.00 77.56 227 VAL A N 1
ATOM 1697 C CA . VAL A 1 227 ? -4.126 -12.127 -5.010 1.00 77.56 227 VAL A CA 1
ATOM 1698 C C . VAL A 1 227 ? -2.807 -12.786 -5.379 1.00 77.56 227 VAL A C 1
ATOM 1700 O O . VAL A 1 227 ? -1.806 -12.565 -4.700 1.00 77.56 227 VAL A O 1
ATOM 1703 N N . ASP A 1 228 ? -2.793 -13.607 -6.430 1.00 68.44 228 ASP A N 1
ATOM 1704 C CA . ASP A 1 228 ? -1.544 -14.231 -6.858 1.00 68.44 228 ASP A CA 1
ATOM 1705 C C . ASP A 1 228 ? -0.519 -13.151 -7.253 1.00 68.44 228 ASP A C 1
ATOM 1707 O O . ASP A 1 228 ? -0.776 -12.371 -8.173 1.00 68.44 228 ASP A O 1
ATOM 1711 N N . PRO A 1 229 ? 0.684 -13.137 -6.650 1.00 61.88 229 PRO A N 1
ATOM 1712 C CA . PRO A 1 229 ? 1.707 -12.120 -6.919 1.00 61.88 229 PRO A CA 1
ATOM 1713 C C . PRO A 1 229 ? 2.272 -12.194 -8.346 1.00 61.88 229 PRO A C 1
ATOM 1715 O O . PRO A 1 229 ? 3.008 -11.314 -8.781 1.00 61.88 229 PRO A O 1
ATOM 1718 N N . ARG A 1 230 ? 1.952 -13.267 -9.083 1.00 62.22 230 ARG A N 1
ATOM 1719 C CA . ARG A 1 230 ? 2.337 -13.471 -10.488 1.00 62.22 230 ARG A CA 1
ATOM 1720 C C . ARG A 1 230 ? 1.381 -12.793 -11.474 1.00 62.22 230 ARG A C 1
ATOM 1722 O O . ARG A 1 230 ? 1.658 -12.795 -12.672 1.00 62.22 230 ARG A O 1
ATOM 1729 N N . LEU A 1 231 ? 0.246 -12.277 -11.003 1.00 61.56 231 LEU A N 1
ATOM 1730 C CA . LEU A 1 231 ? -0.741 -11.608 -11.845 1.00 61.56 231 LEU A CA 1
ATOM 1731 C C . LEU A 1 231 ? -0.211 -10.252 -12.334 1.00 61.56 231 LEU A C 1
ATOM 1733 O O . LEU A 1 231 ? 0.477 -9.529 -11.619 1.00 61.56 231 LEU A O 1
ATOM 1737 N N . SER A 1 232 ? -0.557 -9.906 -13.576 1.00 61.84 232 SER A N 1
ATOM 1738 C CA . SER A 1 232 ? -0.278 -8.592 -14.175 1.00 61.84 232 SER A CA 1
ATOM 1739 C C . SER A 1 232 ? -0.818 -7.450 -13.291 1.00 61.84 232 SER A C 1
ATOM 1741 O O . SER A 1 232 ? -1.877 -7.619 -12.685 1.00 61.84 232 SER A O 1
ATOM 1743 N N . PRO A 1 233 ? -0.191 -6.257 -13.256 1.00 62.34 233 PRO A N 1
ATOM 1744 C CA . PRO A 1 233 ? -0.702 -5.100 -12.508 1.00 62.34 233 PRO A CA 1
ATOM 1745 C C . PRO A 1 233 ? -2.146 -4.710 -12.875 1.00 62.34 233 PRO A C 1
ATOM 1747 O O . PRO A 1 233 ? -2.909 -4.303 -12.003 1.00 62.34 233 PRO A O 1
ATOM 1750 N N . SER A 1 234 ? -2.566 -4.908 -14.131 1.00 61.91 234 SER A N 1
ATOM 1751 C CA . SER A 1 234 ? -3.967 -4.729 -14.549 1.00 61.91 234 SER A CA 1
ATOM 1752 C C . SER A 1 234 ? -4.912 -5.766 -13.927 1.00 61.91 234 SER A C 1
ATOM 1754 O O . SER A 1 234 ? -6.047 -5.461 -13.576 1.00 61.91 234 SER A O 1
ATOM 1756 N N . ALA A 1 235 ? -4.433 -6.993 -13.728 1.00 65.25 235 ALA A N 1
ATOM 1757 C CA . ALA A 1 235 ? -5.189 -8.033 -13.046 1.00 65.25 235 ALA A CA 1
ATOM 1758 C C . ALA A 1 235 ? -5.242 -7.799 -11.525 1.00 65.25 235 ALA A C 1
ATOM 1760 O O . ALA A 1 235 ? -6.200 -8.218 -10.881 1.00 65.25 235 ALA A O 1
ATOM 1761 N N . ALA A 1 236 ? -4.271 -7.079 -10.948 1.00 65.38 236 ALA A N 1
ATOM 1762 C CA . ALA A 1 236 ? -4.323 -6.656 -9.550 1.00 65.38 236 ALA A CA 1
ATOM 1763 C C . ALA A 1 236 ? -5.426 -5.610 -9.307 1.00 65.38 236 ALA A C 1
ATOM 1765 O O . ALA A 1 236 ? -6.149 -5.719 -8.317 1.00 65.38 236 ALA A O 1
ATOM 1766 N N . SER A 1 237 ? -5.622 -4.642 -10.214 1.00 69.75 237 SER A N 1
ATOM 1767 C CA . SER A 1 237 ? -6.752 -3.703 -10.114 1.00 69.75 237 SER A CA 1
ATOM 1768 C C . SER A 1 237 ? -8.104 -4.400 -10.257 1.00 69.75 237 SER A C 1
ATOM 1770 O O . SER A 1 237 ? -9.019 -4.109 -9.486 1.00 69.75 237 SER A O 1
ATOM 1772 N N . ASP A 1 238 ? -8.215 -5.366 -11.172 1.00 70.25 238 ASP A N 1
ATOM 1773 C CA . ASP A 1 238 ? -9.434 -6.163 -11.335 1.00 70.25 238 ASP A CA 1
ATOM 1774 C C . ASP A 1 238 ? -9.699 -7.036 -10.100 1.00 70.25 238 ASP A C 1
ATOM 1776 O O . ASP A 1 238 ? -10.840 -7.164 -9.657 1.00 70.25 238 ASP A O 1
ATOM 1780 N N . ALA A 1 239 ? -8.647 -7.581 -9.481 1.00 71.31 239 ALA A N 1
ATOM 1781 C CA . ALA A 1 239 ? -8.751 -8.339 -8.239 1.00 71.31 239 ALA A CA 1
ATOM 1782 C C . ALA A 1 239 ? -9.184 -7.464 -7.052 1.00 71.31 239 ALA A C 1
ATOM 1784 O O . ALA A 1 239 ? -10.021 -7.892 -6.256 1.00 71.31 239 ALA A O 1
ATOM 1785 N N . ILE A 1 240 ? -8.676 -6.229 -6.951 1.00 72.94 240 ILE A N 1
ATOM 1786 C CA . ILE A 1 240 ? -9.119 -5.248 -5.947 1.00 72.94 240 ILE A CA 1
ATOM 1787 C C . ILE A 1 240 ? -10.604 -4.916 -6.153 1.00 72.94 240 ILE A C 1
ATOM 1789 O O . ILE A 1 240 ? -11.376 -4.963 -5.194 1.00 72.94 240 ILE A O 1
ATOM 1793 N N . ALA A 1 241 ? -11.023 -4.639 -7.391 1.00 73.19 241 ALA A N 1
ATOM 1794 C CA . ALA A 1 241 ? -12.420 -4.354 -7.715 1.00 73.19 241 ALA A CA 1
ATOM 1795 C C . ALA A 1 241 ? -13.334 -5.554 -7.407 1.00 73.19 241 ALA A C 1
ATOM 1797 O O . ALA A 1 241 ? -14.387 -5.396 -6.789 1.00 73.19 241 ALA A O 1
ATOM 1798 N N . ALA A 1 242 ? -12.905 -6.771 -7.752 1.00 73.94 242 ALA A N 1
ATOM 1799 C CA . ALA A 1 242 ? -13.631 -8.002 -7.452 1.00 73.94 242 ALA A CA 1
ATOM 1800 C C . ALA A 1 242 ? -13.721 -8.278 -5.941 1.00 73.94 242 ALA A C 1
ATOM 1802 O O . ALA A 1 242 ? -14.760 -8.737 -5.461 1.00 73.94 242 ALA A O 1
ATOM 1803 N N . ALA A 1 243 ? -12.662 -7.987 -5.179 1.00 74.75 243 ALA A N 1
ATOM 1804 C CA . ALA A 1 243 ? -12.665 -8.084 -3.722 1.00 74.75 243 ALA A CA 1
ATOM 1805 C C . ALA A 1 243 ? -13.670 -7.097 -3.111 1.00 74.75 243 ALA A C 1
ATOM 1807 O O . ALA A 1 243 ? -14.523 -7.499 -2.322 1.00 74.75 243 ALA A O 1
ATOM 1808 N N . GLN A 1 244 ? -13.649 -5.832 -3.540 1.00 74.56 244 GLN A N 1
ATOM 1809 C CA . GLN A 1 244 ? -14.600 -4.810 -3.089 1.00 74.56 244 GLN A CA 1
ATOM 1810 C C . GLN A 1 244 ? -16.047 -5.176 -3.439 1.00 74.56 244 GLN A C 1
ATOM 1812 O O . GLN A 1 244 ? -16.924 -5.116 -2.578 1.00 74.56 244 GLN A O 1
ATOM 1817 N N . GLN A 1 245 ? -16.300 -5.639 -4.665 1.00 75.19 245 GLN A N 1
ATOM 1818 C CA . GLN A 1 245 ? -17.623 -6.091 -5.093 1.00 75.19 245 GLN A CA 1
ATOM 1819 C C . GLN A 1 245 ? -18.103 -7.299 -4.276 1.00 75.19 245 GLN A C 1
ATOM 1821 O O . GLN A 1 245 ? -19.274 -7.368 -3.904 1.00 75.19 245 GLN A O 1
ATOM 1826 N N . ARG A 1 246 ? -17.206 -8.236 -3.945 1.00 71.25 246 ARG A N 1
ATOM 1827 C CA . ARG A 1 246 ? -17.523 -9.398 -3.103 1.00 71.25 246 ARG A CA 1
ATOM 1828 C C . ARG A 1 246 ? -17.807 -9.008 -1.653 1.00 71.25 246 ARG A C 1
ATOM 1830 O O . ARG A 1 246 ? -18.599 -9.685 -1.009 1.00 71.25 246 ARG A O 1
ATOM 1837 N N . VAL A 1 247 ? -17.225 -7.927 -1.148 1.00 70.25 247 VAL A N 1
ATOM 1838 C CA . VAL A 1 247 ? -17.548 -7.418 0.191 1.00 70.25 247 VAL A CA 1
ATOM 1839 C C . VAL A 1 247 ? -18.870 -6.642 0.202 1.00 70.25 247 VAL A C 1
ATOM 1841 O O . VAL A 1 247 ? -19.672 -6.819 1.116 1.00 70.25 247 VAL A O 1
ATOM 1844 N N . LEU A 1 248 ? -19.138 -5.828 -0.824 1.00 65.94 248 LEU A N 1
ATOM 1845 C CA . LEU A 1 248 ? -20.365 -5.027 -0.913 1.00 65.94 248 LEU A CA 1
ATOM 1846 C C . LEU A 1 248 ? -21.610 -5.858 -1.264 1.00 65.94 248 LEU A C 1
ATOM 1848 O O . LEU A 1 248 ? -22.690 -5.598 -0.735 1.00 65.94 248 LEU A O 1
ATOM 1852 N N . TYR A 1 249 ? -21.469 -6.862 -2.133 1.00 66.12 249 TYR A N 1
ATOM 1853 C CA . TYR A 1 249 ? -22.594 -7.629 -2.686 1.00 66.12 249 TYR A CA 1
ATOM 1854 C C . TYR A 1 249 ? -22.510 -9.139 -2.438 1.00 66.12 249 TYR A C 1
ATOM 1856 O O . TYR A 1 249 ? -23.397 -9.881 -2.859 1.00 66.12 249 TYR A O 1
ATOM 1864 N N . GLY A 1 250 ? -21.451 -9.628 -1.791 1.00 63.72 250 GLY A N 1
ATOM 1865 C CA . GLY A 1 250 ? -21.270 -11.058 -1.562 1.00 63.72 250 GLY A CA 1
ATOM 1866 C C . GLY A 1 250 ? -21.986 -11.602 -0.320 1.00 63.72 250 GLY A C 1
ATOM 1867 O O . GLY A 1 250 ? -22.541 -10.862 0.494 1.00 63.72 250 GLY A O 1
ATOM 1868 N N . PRO A 1 251 ? -21.948 -12.936 -0.142 1.00 55.12 251 PRO A N 1
ATOM 1869 C CA . PRO A 1 251 ? -22.568 -13.621 0.995 1.00 55.12 251 PRO A CA 1
ATOM 1870 C C . PRO A 1 251 ? -21.886 -13.291 2.331 1.00 55.12 251 PRO A C 1
ATOM 1872 O O . PRO A 1 251 ? -22.528 -13.373 3.379 1.00 55.12 251 PRO A O 1
ATOM 1875 N N . GLN A 1 252 ? -20.620 -12.855 2.288 1.00 57.94 252 GLN A N 1
ATOM 1876 C CA . GLN A 1 252 ? -19.864 -12.293 3.411 1.00 57.94 252 GLN A CA 1
ATOM 1877 C C . GLN A 1 252 ? -20.334 -10.868 3.737 1.00 57.94 252 GLN A C 1
ATOM 1879 O O . GLN A 1 252 ? -19.527 -9.942 3.799 1.00 57.94 252 GLN A O 1
ATOM 1884 N N . ARG A 1 253 ? -21.644 -10.654 3.922 1.00 53.31 253 ARG A N 1
ATOM 1885 C CA . ARG A 1 253 ? -22.101 -9.392 4.515 1.00 53.31 253 ARG A CA 1
ATOM 1886 C C . ARG A 1 253 ? -21.313 -9.204 5.812 1.00 53.31 253 ARG A C 1
ATOM 1888 O O . ARG A 1 253 ? -21.217 -10.148 6.596 1.00 53.31 253 ARG A O 1
ATOM 1895 N N . LEU A 1 254 ? -20.798 -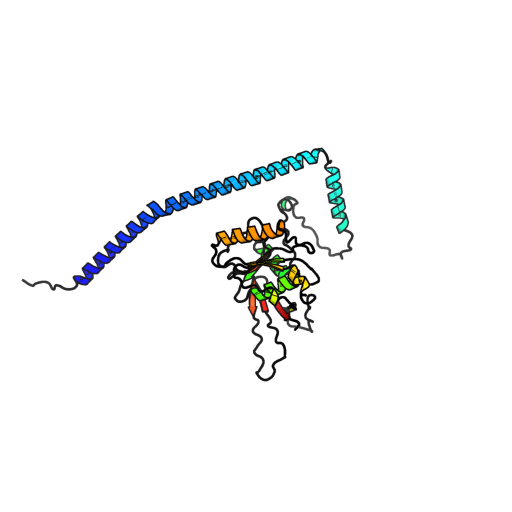8.001 6.046 1.00 60.25 254 LEU A N 1
ATOM 1896 C CA . LEU A 1 254 ? -20.219 -7.589 7.326 1.00 60.25 254 LEU A CA 1
ATOM 1897 C C . LEU A 1 254 ? -21.346 -7.504 8.381 1.00 60.25 254 LEU A C 1
ATOM 1899 O O . LEU A 1 254 ? -21.693 -6.421 8.838 1.00 60.25 254 LEU A O 1
ATOM 1903 N N . ARG A 1 255 ? -22.028 -8.628 8.657 1.00 54.41 255 ARG A N 1
ATOM 1904 C CA . ARG A 1 255 ? -23.386 -8.668 9.234 1.00 54.41 255 ARG A CA 1
ATOM 1905 C C . ARG A 1 255 ? -23.465 -8.067 10.633 1.00 54.41 255 ARG A C 1
ATOM 1907 O O . ARG A 1 255 ? -24.540 -7.608 10.998 1.00 54.41 255 ARG A O 1
ATOM 1914 N N . ASP A 1 256 ? -22.336 -7.978 11.332 1.00 69.19 256 ASP A N 1
ATOM 1915 C CA . ASP A 1 256 ? -22.318 -7.622 12.750 1.00 69.19 256 ASP A CA 1
ATOM 1916 C C . ASP A 1 256 ? -21.490 -6.360 13.064 1.00 69.19 256 ASP A C 1
ATOM 1918 O O . ASP A 1 256 ? -21.552 -5.857 14.184 1.00 69.19 256 ASP A O 1
ATOM 1922 N N . ARG A 1 257 ? -20.711 -5.819 12.108 1.00 78.69 257 ARG A N 1
ATOM 1923 C CA . ARG A 1 257 ? -19.805 -4.669 12.331 1.00 78.69 257 ARG A CA 1
ATOM 1924 C C . ARG A 1 257 ? -19.741 -3.743 11.117 1.00 78.69 257 ARG A C 1
ATOM 1926 O O . ARG A 1 257 ? -19.757 -4.197 9.975 1.00 78.69 257 ARG A O 1
ATOM 1933 N N . SER A 1 258 ? -19.619 -2.436 11.355 1.00 82.56 258 SER A N 1
ATOM 1934 C CA . SER A 1 258 ? -19.434 -1.466 10.270 1.00 82.56 258 SER A CA 1
ATOM 1935 C C . SER A 1 258 ? -18.063 -1.645 9.608 1.00 82.56 258 SER A C 1
ATOM 1937 O O . SER A 1 258 ? -17.059 -1.895 10.277 1.00 82.56 258 SER A O 1
ATOM 1939 N N . CYS A 1 259 ? -18.020 -1.547 8.277 1.00 82.19 259 CYS A N 1
ATOM 1940 C CA . CYS A 1 259 ? -16.769 -1.599 7.525 1.00 82.19 259 CYS A CA 1
ATOM 1941 C C . CYS A 1 259 ? -15.993 -0.293 7.728 1.00 82.19 259 CYS A C 1
ATOM 1943 O O . CYS A 1 259 ? -16.512 0.777 7.414 1.00 82.19 259 CYS A O 1
ATOM 1945 N N . TRP A 1 260 ? -14.748 -0.374 8.201 1.00 83.19 260 TRP A N 1
ATOM 1946 C CA . TRP A 1 260 ? -13.869 0.795 8.311 1.00 83.19 260 TRP A CA 1
ATOM 1947 C C . TRP A 1 260 ? -13.300 1.220 6.950 1.00 83.19 260 TRP A C 1
ATOM 1949 O O . TRP A 1 260 ? -13.222 2.409 6.647 1.00 83.19 260 TRP A O 1
ATOM 1959 N N . GLY A 1 261 ? -12.905 0.254 6.115 1.00 81.44 261 GLY A N 1
ATOM 1960 C CA . GLY A 1 261 ? -12.309 0.533 4.810 1.00 81.44 261 GLY A CA 1
ATOM 1961 C C . GLY A 1 261 ? -11.508 -0.630 4.231 1.00 81.44 261 GLY A C 1
ATOM 1962 O O . GLY A 1 261 ? -11.525 -1.746 4.757 1.00 81.44 261 GLY A O 1
ATOM 1963 N N . THR A 1 262 ? -10.799 -0.342 3.136 1.00 84.31 262 THR A N 1
ATOM 1964 C CA . THR A 1 262 ? -9.912 -1.296 2.454 1.00 84.31 262 THR A CA 1
ATOM 1965 C C . THR A 1 262 ? -8.447 -0.938 2.691 1.00 84.31 262 THR A C 1
ATOM 1967 O O . THR A 1 262 ? -8.042 0.209 2.485 1.00 84.31 262 THR A O 1
ATOM 1970 N N . LEU A 1 263 ? -7.662 -1.932 3.099 1.00 87.94 263 LEU A N 1
ATOM 1971 C CA . LEU A 1 263 ? -6.213 -1.891 3.258 1.00 87.94 263 LEU A CA 1
ATOM 1972 C C . LEU A 1 263 ? -5.565 -2.723 2.150 1.00 87.94 263 LEU A C 1
ATOM 1974 O O . LEU A 1 263 ? -5.983 -3.854 1.908 1.00 87.94 263 LEU A O 1
ATOM 1978 N N . ILE A 1 264 ? -4.541 -2.188 1.492 1.00 86.56 264 ILE A N 1
ATOM 1979 C CA . ILE A 1 264 ? -3.788 -2.906 0.457 1.00 86.56 264 ILE A CA 1
ATOM 1980 C C . ILE A 1 264 ? -2.396 -3.245 0.988 1.00 86.56 264 ILE A C 1
ATOM 1982 O O . ILE A 1 264 ? -1.671 -2.358 1.445 1.00 86.56 264 ILE A O 1
ATOM 1986 N N . VAL A 1 265 ? -2.018 -4.519 0.901 1.00 87.38 265 VAL A N 1
ATOM 1987 C CA . VAL A 1 265 ? -0.687 -5.016 1.258 1.00 87.38 265 VAL A CA 1
ATOM 1988 C C . VAL A 1 265 ? 0.092 -5.334 -0.008 1.00 87.38 265 VAL A C 1
ATOM 1990 O O . VAL A 1 265 ? -0.305 -6.200 -0.785 1.00 87.38 265 VAL A O 1
ATOM 1993 N N . GLY A 1 266 ? 1.211 -4.636 -0.191 1.00 74.00 266 GLY A N 1
ATOM 1994 C CA . GLY A 1 266 ? 2.064 -4.742 -1.369 1.00 74.00 266 GLY A CA 1
ATOM 1995 C C . GLY A 1 266 ? 1.686 -3.734 -2.453 1.00 74.00 266 GLY A C 1
ATOM 1996 O O . GLY A 1 266 ? 0.516 -3.393 -2.630 1.00 74.00 266 GLY A O 1
ATOM 1997 N N . SER A 1 267 ? 2.684 -3.200 -3.163 1.00 62.62 267 SER A N 1
ATOM 1998 C CA . SER A 1 267 ? 2.434 -2.170 -4.191 1.00 62.62 267 SER A CA 1
ATOM 1999 C C . SER A 1 267 ? 3.579 -1.895 -5.170 1.00 62.62 267 SER A C 1
ATOM 2001 O O . SER A 1 267 ? 3.570 -0.851 -5.821 1.00 62.62 267 SER A O 1
ATOM 2003 N N . ALA A 1 268 ? 4.537 -2.811 -5.360 1.00 52.06 268 ALA A N 1
ATOM 2004 C CA . ALA A 1 268 ? 5.684 -2.559 -6.246 1.00 52.06 268 ALA A CA 1
ATOM 2005 C C . ALA A 1 268 ? 5.320 -2.190 -7.713 1.00 52.06 268 ALA A C 1
ATOM 2007 O O . ALA A 1 268 ? 6.177 -1.682 -8.427 1.00 52.06 268 ALA A O 1
ATOM 2008 N N . GLY A 1 269 ? 4.067 -2.382 -8.159 1.00 47.75 269 GLY A N 1
ATOM 2009 C CA . GLY A 1 269 ? 3.596 -2.033 -9.512 1.00 47.75 269 GLY A CA 1
ATOM 2010 C C . GLY A 1 269 ? 2.320 -1.179 -9.611 1.00 47.75 269 GLY A C 1
ATOM 2011 O O . GLY A 1 269 ? 1.815 -1.014 -10.715 1.00 47.75 269 GLY A O 1
ATOM 2012 N N . LEU A 1 270 ? 1.777 -0.655 -8.503 1.00 50.34 270 LEU A N 1
ATOM 2013 C CA . LEU A 1 270 ? 0.511 0.118 -8.473 1.00 50.34 270 LEU A CA 1
ATOM 2014 C C . LEU A 1 270 ? 0.715 1.598 -8.089 1.00 50.34 270 LEU A C 1
ATOM 2016 O O . LEU A 1 270 ? -0.233 2.305 -7.739 1.00 50.34 270 LEU A O 1
ATOM 2020 N N . ALA A 1 271 ? 1.956 2.089 -8.140 1.00 44.09 271 ALA A N 1
ATOM 2021 C CA . ALA A 1 271 ? 2.244 3.505 -7.941 1.00 44.09 271 ALA A CA 1
ATOM 2022 C C . ALA A 1 271 ? 1.473 4.338 -8.985 1.00 44.09 271 ALA A C 1
ATOM 2024 O O . ALA A 1 271 ? 1.699 4.207 -10.184 1.00 44.09 271 ALA A O 1
ATOM 2025 N N . GLY A 1 272 ? 0.531 5.165 -8.524 1.00 45.09 272 GLY A N 1
ATOM 2026 C CA . GLY A 1 272 ? -0.292 6.028 -9.379 1.00 45.09 272 GLY A CA 1
ATOM 2027 C C . 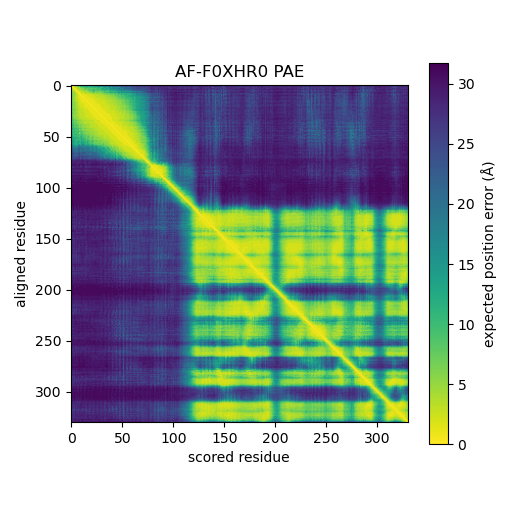GLY A 1 272 ? -1.670 5.478 -9.762 1.00 45.09 272 GLY A C 1
ATOM 2028 O O . GLY A 1 272 ? -2.479 6.237 -10.288 1.00 45.09 272 GLY A O 1
ATOM 2029 N N . THR A 1 273 ? -2.009 4.222 -9.450 1.00 42.41 273 THR A N 1
ATOM 2030 C CA . THR A 1 273 ? -3.393 3.753 -9.615 1.00 42.41 273 THR A CA 1
ATOM 2031 C C . THR A 1 273 ? -4.214 4.185 -8.403 1.00 42.41 273 THR A C 1
ATOM 2033 O O . THR A 1 273 ? -4.234 3.528 -7.354 1.00 42.41 273 THR A O 1
ATOM 2036 N N . THR A 1 274 ? -4.891 5.319 -8.525 1.00 42.75 274 THR A N 1
ATOM 2037 C CA . THR A 1 274 ? -6.070 5.597 -7.711 1.00 42.75 274 THR A CA 1
ATOM 2038 C C . THR A 1 274 ? -7.131 4.587 -8.140 1.00 42.75 274 THR A C 1
ATOM 2040 O O . THR A 1 274 ? -7.549 4.551 -9.294 1.00 42.75 274 THR A O 1
ATOM 2043 N N . SER A 1 275 ? -7.518 3.672 -7.250 1.00 43.44 275 SER A N 1
ATOM 2044 C CA . SER A 1 275 ? -8.627 2.764 -7.539 1.00 43.44 275 SER A CA 1
ATOM 2045 C C . SER A 1 275 ? -9.880 3.609 -7.743 1.00 43.44 275 SER A C 1
ATOM 2047 O O . SER A 1 275 ? -10.427 4.161 -6.789 1.00 43.44 275 SER A O 1
ATOM 2049 N N . SER A 1 276 ? -10.336 3.714 -8.984 1.00 40.59 276 SER A N 1
ATOM 2050 C CA . SER A 1 276 ? -11.447 4.562 -9.424 1.00 40.59 276 SER A CA 1
ATOM 2051 C C . SER A 1 276 ? -12.834 4.090 -8.953 1.00 40.59 276 SER A C 1
ATOM 2053 O O . SER A 1 276 ? -13.848 4.468 -9.532 1.00 40.59 276 SER A O 1
ATOM 2055 N N . SER A 1 277 ? -12.930 3.269 -7.901 1.00 40.94 277 SER A N 1
ATOM 2056 C CA . SER A 1 277 ? -14.228 2.812 -7.374 1.00 40.94 277 SER A CA 1
ATOM 2057 C C . SER A 1 277 ? -14.273 2.438 -5.893 1.00 40.94 277 SER A C 1
ATOM 2059 O O . SER A 1 277 ? -15.330 2.048 -5.406 1.00 40.94 277 SER A O 1
ATOM 2061 N N . GLY A 1 278 ? -13.191 2.606 -5.132 1.00 48.78 278 GLY A N 1
ATOM 2062 C CA . GLY A 1 278 ? -13.233 2.321 -3.700 1.00 48.78 278 GLY A CA 1
ATOM 2063 C C . GLY A 1 278 ? -12.253 3.179 -2.924 1.00 48.78 278 GLY A C 1
ATOM 2064 O O . GLY A 1 278 ? -11.098 3.314 -3.320 1.00 48.78 278 GLY A O 1
ATOM 2065 N N . SER A 1 279 ? -12.727 3.765 -1.826 1.00 59.19 279 SER A N 1
ATOM 2066 C CA . SER A 1 279 ? -11.914 4.518 -0.872 1.00 59.19 279 SER A CA 1
ATOM 2067 C C . SER A 1 279 ? -10.875 3.583 -0.241 1.00 59.19 279 SER A C 1
ATOM 2069 O O . SER A 1 279 ? -11.161 2.888 0.734 1.00 59.19 279 SER A O 1
ATOM 2071 N N . VAL A 1 280 ? -9.678 3.517 -0.827 1.00 63.59 280 VAL A N 1
ATOM 2072 C CA . VAL A 1 280 ? -8.525 2.839 -0.221 1.00 63.59 280 VAL A CA 1
ATOM 2073 C C . VAL A 1 280 ? -8.047 3.695 0.939 1.00 63.59 280 VAL A C 1
ATOM 2075 O O . VAL A 1 280 ? -7.645 4.841 0.752 1.00 63.59 280 VAL A O 1
ATOM 2078 N N . SER A 1 281 ? -8.107 3.134 2.142 1.00 69.75 281 SER A N 1
ATOM 2079 C CA . SER A 1 281 ? -7.822 3.876 3.368 1.00 69.75 281 SER A CA 1
ATOM 2080 C C . SER A 1 281 ? -6.338 3.821 3.736 1.00 69.75 281 SER A C 1
ATOM 2082 O O . SER A 1 281 ? -5.801 4.811 4.231 1.00 69.75 281 SER A O 1
ATOM 2084 N N . ALA A 1 282 ? -5.652 2.702 3.459 1.00 81.94 282 ALA A N 1
ATOM 2085 C CA . ALA A 1 282 ? -4.192 2.629 3.542 1.00 81.94 282 ALA A CA 1
ATOM 2086 C C . ALA A 1 282 ? -3.581 1.617 2.561 1.00 81.94 282 ALA A C 1
ATOM 2088 O O . ALA A 1 282 ? -4.228 0.645 2.162 1.00 81.94 282 ALA A O 1
ATOM 2089 N N . ARG A 1 283 ? -2.311 1.829 2.218 1.00 85.12 283 ARG A N 1
ATOM 2090 C CA . ARG A 1 283 ? -1.511 1.002 1.311 1.00 85.12 283 ARG A CA 1
ATOM 2091 C C . ARG A 1 283 ? -0.108 0.808 1.881 1.00 85.12 283 ARG A C 1
ATOM 2093 O O . ARG A 1 283 ? 0.453 1.740 2.449 1.00 85.12 283 ARG A O 1
ATOM 2100 N N . THR A 1 284 ? 0.485 -0.369 1.697 1.00 84.25 284 THR A N 1
ATOM 2101 C CA . THR A 1 284 ? 1.913 -0.597 1.975 1.00 84.25 284 THR A CA 1
ATOM 2102 C C . THR A 1 284 ? 2.731 -0.652 0.688 1.00 84.25 284 THR A C 1
ATOM 2104 O O . THR A 1 284 ? 2.267 -1.171 -0.328 1.00 84.25 284 THR A O 1
ATOM 2107 N N . GLY A 1 285 ? 3.952 -0.114 0.700 1.00 77.06 285 GLY A N 1
ATOM 2108 C CA . GLY A 1 285 ? 4.812 -0.049 -0.481 1.00 77.06 285 GLY A CA 1
ATOM 2109 C C . GLY A 1 285 ? 6.264 0.289 -0.208 1.00 77.06 285 GLY A C 1
ATOM 2110 O O . GLY A 1 285 ? 6.637 0.617 0.909 1.00 77.06 285 GLY A O 1
ATOM 2111 N N . LEU A 1 286 ? 7.097 0.246 -1.249 1.00 71.19 286 LEU A N 1
ATOM 2112 C CA . LEU A 1 286 ? 8.504 0.642 -1.127 1.00 71.19 286 LEU A CA 1
ATOM 2113 C C . LEU A 1 286 ? 8.657 2.160 -0.910 1.00 71.19 286 LEU A C 1
ATOM 2115 O O . LEU A 1 286 ? 9.531 2.595 -0.162 1.00 71.19 286 LEU A O 1
ATOM 2119 N N . TYR A 1 287 ? 7.777 2.954 -1.529 1.00 73.94 287 TYR A N 1
ATOM 2120 C CA . TYR A 1 287 ? 7.876 4.418 -1.611 1.00 73.94 287 TYR A CA 1
ATOM 2121 C C . TYR A 1 287 ? 6.781 5.168 -0.833 1.00 73.94 287 TYR A C 1
ATOM 2123 O O . TYR A 1 287 ? 6.420 6.282 -1.202 1.00 73.94 287 TYR A O 1
ATOM 2131 N N . GLY A 1 288 ? 6.225 4.574 0.226 1.00 80.19 288 GLY A N 1
ATOM 2132 C CA . GLY A 1 288 ? 5.249 5.273 1.070 1.00 80.19 288 GLY A CA 1
ATOM 2133 C C . GLY A 1 288 ? 5.854 6.483 1.794 1.00 80.19 288 GLY A C 1
ATOM 2134 O O . GLY A 1 288 ? 7.032 6.471 2.161 1.00 80.19 288 GLY A O 1
ATOM 2135 N N . TRP A 1 289 ? 5.043 7.526 1.999 1.00 86.25 289 TRP A N 1
ATOM 2136 C CA . TRP A 1 289 ? 5.468 8.768 2.655 1.00 86.25 289 TRP A CA 1
ATOM 2137 C C . TRP A 1 289 ? 5.670 8.607 4.169 1.00 86.25 289 TRP A C 1
ATOM 2139 O O . TRP A 1 289 ? 6.414 9.384 4.769 1.00 86.25 289 TRP A O 1
ATOM 2149 N N . LEU A 1 290 ? 5.034 7.604 4.785 1.00 88.31 290 LEU A N 1
ATOM 2150 C CA . LEU A 1 290 ? 5.234 7.244 6.188 1.00 88.31 290 LEU A CA 1
ATOM 2151 C C . LEU A 1 290 ? 6.172 6.043 6.285 1.00 88.31 290 LEU A C 1
ATOM 2153 O O . LEU A 1 290 ? 5.768 4.922 5.995 1.00 88.31 290 LEU A O 1
ATOM 2157 N N . ARG A 1 291 ? 7.414 6.251 6.708 1.00 89.06 291 ARG A N 1
ATOM 2158 C CA . ARG A 1 291 ? 8.425 5.195 6.803 1.00 89.06 291 ARG A CA 1
ATOM 2159 C C . ARG A 1 291 ? 8.373 4.497 8.152 1.00 89.06 291 ARG A C 1
ATOM 2161 O O . ARG A 1 291 ? 8.191 5.154 9.172 1.00 89.06 291 ARG A O 1
ATOM 2168 N N . ILE A 1 292 ? 8.566 3.181 8.153 1.00 89.06 292 ILE A N 1
ATOM 2169 C CA . ILE A 1 292 ? 8.645 2.390 9.384 1.00 89.06 292 ILE A CA 1
ATOM 2170 C C . ILE A 1 292 ? 10.008 1.742 9.504 1.00 89.06 292 ILE A C 1
ATOM 2172 O O . ILE A 1 292 ? 10.397 0.913 8.675 1.00 89.06 292 ILE A O 1
ATOM 2176 N N . ASP A 1 293 ? 10.670 2.072 10.603 1.00 87.69 293 ASP A N 1
ATOM 2177 C CA . ASP A 1 293 ? 11.975 1.553 10.965 1.00 87.69 293 ASP A CA 1
ATOM 2178 C C . ASP A 1 293 ? 11.908 0.934 12.368 1.00 87.69 293 ASP A C 1
ATOM 2180 O O . ASP A 1 293 ? 11.142 1.370 13.232 1.00 87.69 293 ASP A O 1
ATOM 2184 N N . ALA A 1 294 ? 12.678 -0.129 12.601 1.00 83.50 294 ALA A N 1
ATOM 2185 C CA . ALA A 1 294 ? 12.834 -0.665 13.949 1.00 83.50 294 ALA A CA 1
ATOM 2186 C C . ALA A 1 294 ? 13.690 0.321 14.751 1.00 83.50 294 ALA A C 1
ATOM 2188 O O . ALA A 1 294 ? 14.788 0.673 14.315 1.00 83.50 294 ALA A O 1
ATOM 2189 N N . ALA A 1 295 ? 13.213 0.754 15.919 1.00 74.69 295 ALA A N 1
ATOM 2190 C CA . ALA A 1 295 ? 14.067 1.463 16.855 1.00 74.69 295 ALA A CA 1
ATOM 2191 C C . ALA A 1 295 ? 15.125 0.462 17.309 1.00 74.69 295 ALA A C 1
ATOM 2193 O O . ALA A 1 295 ? 14.807 -0.522 17.982 1.00 74.69 295 ALA A O 1
ATOM 2194 N N . LEU A 1 296 ? 16.375 0.671 16.901 1.00 56.28 296 LEU A N 1
ATOM 2195 C CA . LEU A 1 296 ? 17.484 -0.121 17.402 1.00 56.28 296 LEU A CA 1
ATOM 2196 C C . LEU A 1 296 ? 17.631 0.234 18.886 1.00 56.28 296 LEU A C 1
ATOM 2198 O O . LEU A 1 296 ? 18.313 1.192 19.239 1.00 56.28 296 LEU A O 1
ATOM 2202 N N . ALA A 1 297 ? 16.916 -0.480 19.757 1.00 47.44 297 ALA A N 1
ATOM 2203 C CA . ALA A 1 297 ? 17.154 -0.407 21.185 1.00 47.44 297 ALA A CA 1
ATOM 2204 C C . ALA A 1 297 ? 18.640 -0.721 21.370 1.00 47.44 297 ALA A C 1
ATOM 2206 O O . ALA A 1 297 ? 19.098 -1.781 20.931 1.00 47.44 297 ALA A O 1
ATOM 2207 N N . ALA A 1 298 ? 19.393 0.235 21.919 1.00 39.31 298 ALA A N 1
ATOM 2208 C CA . ALA A 1 298 ? 20.792 0.054 22.274 1.00 39.31 298 ALA A CA 1
ATOM 2209 C C . ALA A 1 298 ? 20.946 -1.334 22.908 1.00 39.31 298 ALA A C 1
ATOM 2211 O O . ALA A 1 298 ? 20.213 -1.649 23.847 1.00 39.31 298 ALA A O 1
ATOM 2212 N N . LEU A 1 299 ? 21.796 -2.182 22.313 1.00 37.78 299 LEU A N 1
ATOM 2213 C CA . LEU A 1 299 ? 21.933 -3.586 22.700 1.00 37.78 299 LEU A CA 1
ATOM 2214 C C . LEU A 1 299 ? 21.995 -3.690 24.231 1.00 37.78 299 LEU A C 1
ATOM 2216 O O . LEU A 1 299 ? 22.917 -3.120 24.821 1.00 37.78 299 LEU A O 1
ATOM 2220 N N . PRO A 1 300 ? 21.067 -4.402 24.893 1.00 40.47 300 PRO A N 1
ATOM 2221 C CA . PRO A 1 300 ? 21.249 -4.691 26.299 1.00 40.47 300 PRO A CA 1
ATOM 2222 C C . PRO A 1 300 ? 22.511 -5.547 26.432 1.00 40.47 300 PRO A C 1
ATOM 2224 O O . PRO A 1 300 ? 22.697 -6.521 25.696 1.00 40.47 300 PRO A O 1
ATOM 2227 N N . SER A 1 301 ? 23.392 -5.161 27.354 1.00 40.53 301 SER A N 1
ATOM 2228 C CA . SER A 1 301 ? 24.551 -5.956 27.755 1.00 40.53 301 SER A CA 1
ATOM 2229 C C . SER A 1 301 ? 24.137 -7.426 27.954 1.00 40.53 301 SER A C 1
ATOM 2231 O O . SER A 1 301 ? 23.066 -7.676 28.514 1.00 40.53 301 SER A O 1
ATOM 2233 N N . PRO A 1 302 ? 24.957 -8.411 27.540 1.00 48.59 302 PRO A N 1
ATOM 2234 C CA . PRO A 1 302 ? 24.570 -9.826 27.418 1.00 48.59 302 PRO A CA 1
ATOM 2235 C C . PRO A 1 302 ? 24.171 -10.543 28.725 1.00 48.59 302 PRO A C 1
ATOM 2237 O O . PRO A 1 302 ? 23.940 -11.748 28.711 1.00 48.59 302 PRO A O 1
ATOM 2240 N N . LEU A 1 303 ? 24.074 -9.834 29.852 1.00 43.84 303 LEU A N 1
ATOM 2241 C CA . LEU A 1 303 ? 23.825 -10.398 31.179 1.00 43.84 303 LEU A CA 1
ATOM 2242 C C . LEU A 1 303 ? 22.442 -10.074 31.765 1.00 43.84 303 LEU A C 1
ATOM 2244 O O . LEU A 1 303 ? 22.125 -10.555 32.848 1.00 43.84 303 LEU A O 1
ATOM 2248 N N . THR A 1 304 ? 21.577 -9.353 31.048 1.00 44.50 304 THR A N 1
ATOM 2249 C CA . THR A 1 304 ? 20.203 -9.098 31.512 1.00 44.50 304 THR A CA 1
ATOM 2250 C C . THR A 1 304 ? 19.234 -9.167 30.341 1.00 44.50 304 THR A C 1
ATOM 2252 O O . THR A 1 304 ? 18.977 -8.186 29.651 1.00 44.50 304 THR A O 1
ATOM 2255 N N . ARG A 1 305 ? 18.691 -10.361 30.087 1.00 37.19 305 ARG A N 1
ATOM 2256 C CA . ARG A 1 305 ? 17.584 -10.555 29.145 1.00 37.19 305 ARG A CA 1
ATOM 2257 C C . ARG A 1 305 ? 16.265 -10.360 29.905 1.00 37.19 305 ARG A C 1
ATOM 2259 O O . ARG A 1 305 ? 15.895 -11.268 30.650 1.00 37.19 305 ARG A O 1
ATOM 2266 N N . PRO A 1 306 ? 15.545 -9.231 29.767 1.00 41.59 306 PRO A N 1
ATOM 2267 C CA . PRO A 1 306 ? 14.167 -9.172 30.240 1.00 41.59 306 PRO A CA 1
ATOM 2268 C C . PRO A 1 306 ? 13.313 -10.186 29.446 1.00 41.59 306 PRO A C 1
ATOM 2270 O O . PRO A 1 306 ? 13.576 -10.401 28.258 1.00 41.59 306 PRO A O 1
ATOM 2273 N N . PRO A 1 307 ? 12.312 -10.830 30.071 1.00 42.25 307 PRO A N 1
ATOM 2274 C CA . PRO A 1 307 ? 11.621 -11.997 29.507 1.00 42.25 307 PRO A CA 1
ATOM 2275 C C . PRO A 1 307 ? 10.729 -11.722 28.280 1.00 42.25 307 PRO A C 1
ATOM 2277 O O . PRO A 1 307 ? 10.237 -12.667 27.672 1.00 42.25 307 PRO A O 1
ATOM 2280 N N . SER A 1 308 ? 10.554 -10.473 27.848 1.00 48.38 308 SER A N 1
ATOM 2281 C CA . SER A 1 308 ? 9.761 -10.133 26.658 1.00 48.38 308 SER A CA 1
ATOM 2282 C C . SER A 1 308 ? 10.188 -8.778 26.080 1.00 48.38 308 SER A C 1
ATOM 2284 O O . SER A 1 308 ? 9.538 -7.755 26.272 1.00 48.38 308 SER A O 1
ATOM 2286 N N . ALA A 1 309 ? 11.322 -8.733 25.378 1.00 53.22 309 ALA A N 1
ATOM 2287 C CA . ALA A 1 309 ? 11.746 -7.517 24.684 1.00 53.22 309 ALA A CA 1
ATOM 2288 C C . ALA A 1 309 ? 10.816 -7.245 23.483 1.00 53.22 309 ALA A C 1
ATOM 2290 O O . ALA A 1 309 ? 11.055 -7.723 22.375 1.00 53.22 309 ALA A O 1
ATOM 2291 N N . SER A 1 310 ? 9.726 -6.508 23.705 1.00 66.62 310 SER A N 1
ATOM 2292 C CA . SER A 1 310 ? 8.881 -5.982 22.632 1.00 66.62 310 SER A CA 1
ATOM 2293 C C . SER A 1 310 ? 9.711 -5.034 21.766 1.00 66.62 310 SER A C 1
ATOM 2295 O O . SER A 1 310 ? 10.254 -4.051 22.271 1.00 66.62 310 SER A O 1
ATOM 2297 N N . ILE A 1 311 ? 9.816 -5.322 20.468 1.00 81.31 311 ILE A N 1
ATOM 2298 C CA . ILE A 1 311 ? 10.495 -4.439 19.514 1.00 81.31 311 ILE A CA 1
ATOM 2299 C C . ILE A 1 311 ? 9.707 -3.128 19.429 1.00 81.31 311 ILE A C 1
ATOM 2301 O O . ILE A 1 311 ? 8.512 -3.135 19.118 1.00 81.31 311 ILE A O 1
ATOM 2305 N N . THR A 1 312 ? 10.383 -2.012 19.693 1.00 87.00 312 THR A N 1
ATOM 2306 C CA . THR A 1 312 ? 9.844 -0.674 19.444 1.00 87.00 312 THR A CA 1
ATOM 2307 C C . THR A 1 312 ? 10.051 -0.320 17.976 1.00 87.00 312 THR A C 1
ATOM 2309 O O . THR A 1 312 ? 11.148 -0.460 17.438 1.00 87.00 312 THR A O 1
ATOM 2312 N N . TRP A 1 313 ? 9.000 0.155 17.325 1.00 88.75 313 TRP A N 1
ATOM 2313 C CA . TRP A 1 313 ? 9.009 0.635 15.948 1.00 88.75 313 TRP A CA 1
ATOM 2314 C C . TRP A 1 313 ? 8.835 2.148 15.935 1.00 88.75 313 TRP A C 1
ATOM 2316 O O . TRP A 1 313 ? 8.135 2.696 16.784 1.00 88.75 313 TRP A O 1
ATOM 2326 N N . ILE A 1 314 ? 9.448 2.821 14.967 1.00 89.06 314 ILE A N 1
ATOM 2327 C CA . ILE A 1 314 ? 9.310 4.261 14.753 1.00 89.06 314 ILE A CA 1
ATOM 2328 C C . ILE A 1 314 ? 8.651 4.470 13.396 1.00 89.06 314 ILE A C 1
ATOM 2330 O O . ILE A 1 314 ? 9.163 4.022 12.370 1.00 89.06 314 ILE A O 1
ATOM 2334 N N . ALA A 1 315 ? 7.512 5.159 13.400 1.00 89.44 315 ALA A N 1
ATOM 2335 C CA . ALA A 1 315 ? 6.874 5.669 12.199 1.00 89.44 315 ALA A CA 1
ATOM 2336 C C . ALA A 1 315 ? 7.334 7.116 11.985 1.00 89.44 315 ALA A C 1
ATOM 2338 O O . ALA A 1 315 ? 7.114 7.959 12.853 1.00 89.44 315 ALA A O 1
ATOM 2339 N N . SER A 1 316 ? 7.974 7.408 10.854 1.00 88.88 316 SER A N 1
ATOM 2340 C CA . SER A 1 316 ? 8.545 8.722 10.543 1.00 88.88 316 SER A CA 1
ATOM 2341 C C . SER A 1 316 ? 8.036 9.276 9.213 1.00 88.88 316 SER A C 1
ATOM 2343 O O . SER A 1 316 ? 7.833 8.552 8.239 1.00 88.88 316 SER A O 1
ATOM 2345 N N . SER A 1 317 ? 7.800 10.583 9.174 1.00 89.69 317 SER A N 1
ATOM 2346 C CA . SER A 1 317 ? 7.363 11.320 7.988 1.00 89.69 317 SER A CA 1
ATOM 2347 C C . SER A 1 317 ? 7.912 12.753 8.024 1.00 89.69 317 SER A C 1
ATOM 2349 O O . SER A 1 317 ? 8.339 13.207 9.088 1.00 89.69 317 SER A O 1
ATOM 2351 N N . PRO A 1 318 ? 7.846 13.516 6.916 1.00 86.75 318 PRO A N 1
ATOM 2352 C CA . PRO A 1 318 ? 8.230 14.932 6.907 1.00 86.75 318 PRO A CA 1
ATOM 2353 C C . PRO A 1 318 ? 7.456 15.819 7.897 1.00 86.75 318 PRO A C 1
ATOM 2355 O O . PRO A 1 318 ? 7.923 16.900 8.237 1.00 86.75 318 PRO A O 1
ATOM 2358 N N . TRP A 1 319 ? 6.279 15.379 8.354 1.00 85.12 319 TRP A N 1
ATOM 2359 C CA . TRP A 1 319 ? 5.402 16.136 9.258 1.00 85.12 319 TRP A CA 1
ATOM 2360 C C . TRP A 1 319 ? 5.484 15.680 10.718 1.00 85.12 319 TRP A C 1
ATOM 2362 O O . TRP A 1 319 ? 4.705 16.149 11.545 1.00 85.12 319 TRP A O 1
ATOM 2372 N N . GLY A 1 320 ? 6.394 14.757 11.034 1.00 86.38 320 GLY A N 1
ATOM 2373 C CA . GLY A 1 320 ? 6.608 14.254 12.386 1.00 86.38 320 GLY A CA 1
ATOM 2374 C C . GLY A 1 320 ? 6.774 12.741 12.442 1.00 86.38 320 GLY A C 1
ATOM 2375 O O . GLY A 1 320 ? 6.719 12.034 11.428 1.00 86.38 320 GLY A O 1
ATOM 2376 N N . SER A 1 321 ? 6.956 12.245 13.659 1.00 86.88 321 SER A N 1
ATOM 2377 C CA . SER A 1 321 ? 7.186 10.833 13.948 1.00 86.88 321 SER A CA 1
ATOM 2378 C C . SER A 1 321 ? 6.539 10.422 15.264 1.00 86.88 321 SER A C 1
ATOM 2380 O O . SER A 1 321 ? 6.298 11.267 16.120 1.00 86.88 321 SER A O 1
ATOM 2382 N N . PHE A 1 322 ? 6.292 9.128 15.437 1.00 87.38 322 PHE A N 1
ATOM 2383 C CA . PHE A 1 322 ? 5.877 8.551 16.714 1.00 87.38 322 PHE A CA 1
ATOM 2384 C C . PHE A 1 322 ? 6.414 7.125 16.850 1.00 87.38 322 PHE A C 1
ATOM 2386 O O . PHE A 1 322 ? 6.661 6.449 15.844 1.00 87.38 322 PHE A O 1
ATOM 2393 N N . ALA A 1 323 ? 6.579 6.659 18.087 1.00 88.38 323 ALA A N 1
ATOM 2394 C CA . ALA A 1 323 ? 6.979 5.289 18.365 1.00 88.38 323 ALA A CA 1
ATOM 2395 C C . ALA A 1 323 ? 5.770 4.423 18.738 1.00 88.38 323 ALA A C 1
ATOM 2397 O O . ALA A 1 323 ? 4.746 4.889 19.241 1.00 88.38 323 ALA A O 1
ATOM 2398 N N . PHE A 1 324 ? 5.872 3.128 18.475 1.00 87.75 324 PHE A N 1
ATOM 2399 C CA . PHE A 1 324 ? 4.843 2.169 18.845 1.00 87.75 324 PHE A CA 1
ATOM 2400 C C . PHE A 1 324 ? 5.435 0.791 19.117 1.00 87.75 324 PHE A C 1
ATOM 2402 O O . PHE A 1 324 ? 6.528 0.451 18.666 1.00 87.75 324 PHE A O 1
ATOM 2409 N N . GLN A 1 325 ? 4.690 -0.019 19.858 1.00 88.44 325 GLN A N 1
ATOM 2410 C CA . GLN A 1 325 ? 5.037 -1.394 20.184 1.00 88.44 325 GLN A CA 1
ATOM 2411 C C . GLN A 1 325 ? 3.861 -2.310 19.859 1.00 88.44 325 GLN A C 1
ATOM 2413 O O . GLN A 1 325 ? 2.694 -1.956 20.046 1.00 88.44 325 GLN A O 1
ATOM 2418 N N . LEU A 1 326 ? 4.190 -3.506 19.380 1.00 85.75 326 LEU A N 1
ATOM 2419 C CA . LEU A 1 326 ? 3.242 -4.601 19.237 1.00 85.75 326 LEU A CA 1
ATOM 2420 C C . LEU A 1 326 ? 3.381 -5.493 20.465 1.00 85.75 326 LEU A C 1
ATOM 2422 O O . LEU A 1 326 ? 4.380 -6.198 20.608 1.00 85.75 326 LEU A O 1
ATOM 2426 N N . LEU A 1 327 ? 2.399 -5.430 21.358 1.00 84.75 327 LEU A N 1
ATOM 2427 C CA . LEU A 1 327 ? 2.322 -6.339 22.495 1.00 84.75 327 LEU A CA 1
ATOM 2428 C C . LEU A 1 327 ? 1.505 -7.562 22.096 1.00 84.75 327 LEU A C 1
ATOM 2430 O O . LEU A 1 327 ? 0.551 -7.443 21.325 1.00 84.75 327 LEU A O 1
ATOM 2434 N N . ARG A 1 328 ? 1.887 -8.729 22.611 1.00 82.12 328 ARG A N 1
ATOM 2435 C CA . ARG A 1 328 ? 1.142 -9.967 22.417 1.00 82.12 328 ARG A CA 1
ATOM 2436 C C . ARG A 1 328 ? 0.991 -10.663 23.757 1.00 82.12 328 ARG A C 1
ATOM 2438 O O . ARG A 1 328 ? 2.002 -10.985 24.379 1.00 82.12 328 ARG A O 1
ATOM 2445 N N . ASP A 1 329 ? -0.249 -10.882 24.162 1.00 74.56 329 ASP A N 1
ATOM 2446 C CA . ASP A 1 329 ? -0.552 -11.706 25.326 1.00 74.56 329 ASP A CA 1
ATOM 2447 C C . ASP A 1 329 ? -0.388 -13.175 24.904 1.00 74.56 329 ASP A C 1
ATOM 2449 O O . ASP A 1 329 ? -0.955 -13.600 23.890 1.00 74.56 329 ASP A O 1
ATOM 2453 N N . VAL A 1 330 ? 0.480 -13.906 25.613 1.00 55.47 330 VAL A N 1
ATOM 2454 C CA . VAL A 1 330 ? 0.755 -15.341 25.405 1.00 55.47 330 VAL A CA 1
ATOM 2455 C C . VAL A 1 330 ? -0.150 -16.166 26.302 1.00 55.47 330 VAL A C 1
ATOM 2457 O O . VAL A 1 330 ? -0.241 -15.815 27.500 1.00 55.47 330 VAL A O 1
#

Mean predicted aligned error: 18.83 Å

pLDDT: mean 72.62, std 19.68, range [26.55, 98.25]